Protein AF-A0A954YU02-F1 (afdb_monomer)

Foldseek 3Di:
DDDDDPPPPVVVVVVVVVVVVVVVVVVVVVVVVDPPPPPDPPDDPDAAQDDPVVVFFWKAFPLVQFPVVLVVLLVVLVVQQVVCCVPPVGGDPVSVVVSVVSVVVSVQVNQQADRWGDDNQKTWGHDPFIKIWRFHDWDDDPQKIWGKTWIQRHPVCSPDIDIWIWIWHDDPQKIWIAIGHPPDDGPTTGIIGGDDD

Nearest PDB structures (foldseek):
  6w3f-assembly2_B  TM=3.807E-01  e=1.091E+00  synthetic construct
  3fzx-assembly1_A-2  TM=4.648E-01  e=5.114E+00  Bacteroides fragilis NCTC 9343
  7u3g-assembly1_A  TM=3.093E-01  e=4.579E+00  Homo sapiens

Radius of gyration: 23.52 Å; Cα contacts (8 Å, |Δi|>4): 308; chains: 1; bounding box: 83×37×56 Å

Sequence (197 aa):
MMASHPAHQNRLQSFNNVAFVLILLAIIVVLLRDNSPPSGIGDAVIPSAIDTSAFDGSYQLVENESFLDQRRIIAINDCLIAQQLAARGLPDPKLLMQNAYSRSMLADAIESCADFVIRSGVIRAGRVLRWELSLTKASITDGKLVGTAIEHEDIHDPGDCQEVGVVLELEGERLKFGVSEVGTEPHEFVVLQRLPR

Structure (mmCIF, N/CA/C/O backbone):
data_AF-A0A954YU02-F1
#
_entry.id   AF-A0A954YU02-F1
#
loop_
_atom_site.group_PDB
_atom_site.id
_atom_site.type_symbol
_atom_site.label_atom_id
_atom_site.label_alt_id
_atom_site.label_comp_id
_atom_site.label_asym_id
_atom_site.label_entity_id
_atom_site.label_seq_id
_atom_site.pdbx_PDB_ins_code
_atom_site.Cartn_x
_atom_site.Cartn_y
_atom_site.Cartn_z
_atom_site.occupancy
_atom_site.B_iso_or_equiv
_atom_site.auth_seq_id
_atom_site.auth_comp_id
_atom_site.auth_asym_id
_atom_site.auth_atom_id
_atom_site.pdbx_PDB_model_num
ATOM 1 N N . MET A 1 1 ? 63.284 -12.431 -28.980 1.00 42.12 1 MET A N 1
ATOM 2 C CA . MET A 1 1 ? 61.830 -12.687 -29.044 1.00 42.12 1 MET A CA 1
ATOM 3 C C . MET A 1 1 ? 61.498 -13.735 -27.993 1.00 42.12 1 MET A C 1
ATOM 5 O O . MET A 1 1 ? 61.802 -14.899 -28.203 1.00 42.12 1 MET A O 1
ATOM 9 N N . MET A 1 2 ? 61.002 -13.314 -26.828 1.00 39.47 2 MET A N 1
ATOM 10 C CA . MET A 1 2 ? 60.570 -14.214 -25.751 1.00 39.47 2 MET A CA 1
ATOM 11 C C . MET A 1 2 ? 59.043 -14.287 -25.764 1.00 39.47 2 MET A C 1
ATOM 13 O O . MET A 1 2 ? 58.382 -13.254 -25.703 1.00 39.47 2 MET A O 1
ATOM 17 N N . ALA A 1 3 ? 58.506 -15.500 -25.888 1.00 46.38 3 ALA A N 1
ATOM 18 C CA . ALA A 1 3 ? 57.077 -15.779 -25.851 1.00 46.38 3 ALA A CA 1
ATOM 19 C C . ALA A 1 3 ? 56.597 -15.855 -24.394 1.00 46.38 3 ALA A C 1
ATOM 21 O O . ALA A 1 3 ? 57.135 -16.624 -23.597 1.00 46.38 3 ALA A O 1
ATOM 22 N N . SER A 1 4 ? 55.594 -15.052 -24.045 1.00 47.22 4 SER A N 1
ATOM 23 C CA . SER A 1 4 ? 54.927 -15.069 -22.745 1.00 47.22 4 SER A CA 1
ATOM 24 C C . SER A 1 4 ? 53.933 -16.236 -22.653 1.00 47.22 4 SER A C 1
ATOM 26 O O . SER A 1 4 ? 53.134 -16.486 -23.552 1.00 47.22 4 SER A O 1
ATOM 28 N N . HIS A 1 5 ? 54.013 -16.978 -21.547 1.00 49.75 5 HIS A N 1
ATOM 29 C CA . HIS A 1 5 ? 53.183 -18.141 -21.226 1.00 49.75 5 HIS A CA 1
ATOM 30 C C . HIS A 1 5 ? 51.714 -17.763 -20.904 1.00 49.75 5 HIS A C 1
ATOM 32 O O . HIS A 1 5 ? 51.496 -16.886 -20.069 1.00 49.75 5 HIS A O 1
ATOM 38 N N . PRO A 1 6 ? 50.701 -18.475 -21.447 1.00 54.06 6 PRO A N 1
ATOM 39 C CA . PRO A 1 6 ? 49.273 -18.173 -21.249 1.00 54.06 6 PRO A CA 1
ATOM 40 C C . PRO A 1 6 ? 48.637 -18.817 -19.997 1.00 54.06 6 PRO A C 1
ATOM 42 O O . PRO A 1 6 ? 47.435 -18.697 -19.773 1.00 54.06 6 PRO A O 1
ATOM 45 N N . ALA A 1 7 ? 49.405 -19.502 -19.146 1.00 53.09 7 ALA A N 1
ATOM 46 C CA . ALA A 1 7 ? 48.843 -20.317 -18.060 1.00 53.09 7 ALA A CA 1
ATOM 47 C C . ALA A 1 7 ? 48.247 -19.515 -16.878 1.00 53.09 7 ALA A C 1
ATOM 49 O O . ALA A 1 7 ? 47.556 -20.088 -16.036 1.00 53.09 7 ALA A O 1
ATOM 50 N N . HIS A 1 8 ? 48.481 -18.199 -16.802 1.00 49.03 8 HIS A N 1
ATOM 51 C CA . HIS A 1 8 ? 48.085 -17.385 -15.645 1.00 49.03 8 HIS A CA 1
ATOM 52 C C . HIS A 1 8 ? 46.706 -16.707 -15.769 1.00 49.03 8 HIS A C 1
ATOM 54 O O . HIS A 1 8 ? 46.132 -16.328 -14.748 1.00 49.03 8 HIS A O 1
ATOM 60 N N . GLN A 1 9 ? 46.139 -16.590 -16.978 1.00 47.38 9 GLN A N 1
ATOM 61 C CA . GLN A 1 9 ? 44.849 -15.909 -17.189 1.00 47.38 9 GLN A CA 1
ATOM 62 C C . GLN A 1 9 ? 43.629 -16.784 -16.853 1.00 47.38 9 GLN A C 1
ATOM 64 O O . GLN A 1 9 ? 42.643 -16.272 -16.328 1.00 47.38 9 GLN A O 1
ATOM 69 N N . ASN A 1 10 ? 43.712 -18.107 -17.031 1.00 46.75 10 ASN A N 1
ATOM 70 C CA . ASN A 1 10 ? 42.575 -19.002 -16.762 1.00 46.75 10 ASN A CA 1
ATOM 71 C C . ASN A 1 10 ? 42.270 -19.195 -15.266 1.00 46.75 10 ASN A C 1
ATOM 73 O O . ASN A 1 10 ? 41.134 -19.500 -14.907 1.00 46.75 10 ASN A O 1
ATOM 77 N N . ARG A 1 11 ? 43.243 -18.993 -14.363 1.00 43.91 11 ARG A N 1
ATOM 78 C CA . ARG A 1 11 ? 42.992 -19.131 -12.916 1.00 43.91 11 ARG A CA 1
ATOM 79 C C . ARG A 1 11 ? 42.151 -17.980 -12.364 1.00 43.91 11 ARG A C 1
ATOM 81 O O . ARG A 1 11 ? 41.229 -18.242 -11.597 1.00 43.91 11 ARG A O 1
ATOM 88 N N . LEU A 1 12 ? 42.402 -16.743 -12.797 1.00 40.88 12 LEU A N 1
ATOM 89 C CA . LEU A 1 12 ? 41.698 -15.550 -12.304 1.00 40.88 12 LEU A CA 1
ATOM 90 C C . LEU A 1 12 ? 40.208 -15.529 -12.689 1.00 40.88 12 LEU A C 1
ATOM 92 O O . LEU A 1 12 ? 39.381 -15.109 -11.886 1.00 40.88 12 LEU A O 1
ATOM 96 N N . GLN A 1 13 ? 39.840 -16.064 -13.859 1.00 43.47 13 GLN A N 1
ATOM 97 C CA . GLN A 1 13 ? 38.431 -16.202 -14.255 1.00 43.47 13 GLN A CA 1
ATOM 98 C C . GLN A 1 13 ? 37.665 -17.226 -13.401 1.00 43.47 13 GLN A C 1
ATOM 100 O O . GLN A 1 13 ? 36.501 -17.003 -13.076 1.00 43.47 13 GLN A O 1
ATOM 105 N N . SER A 1 14 ? 38.312 -18.322 -12.984 1.00 46.53 14 SER A N 1
ATOM 106 C CA . SER A 1 14 ? 37.652 -19.348 -12.161 1.00 46.53 14 SER A CA 1
ATOM 107 C C . SER A 1 14 ? 37.366 -18.880 -10.726 1.00 46.53 14 SER A C 1
ATOM 109 O O . SER A 1 14 ? 36.318 -19.213 -10.178 1.00 46.53 14 SER A O 1
ATOM 111 N N . PHE A 1 15 ? 38.239 -18.047 -10.141 1.00 47.03 15 PHE A N 1
ATOM 112 C CA . PHE A 1 15 ? 38.038 -17.500 -8.793 1.00 47.03 15 PHE A CA 1
ATOM 113 C C . PHE A 1 15 ? 36.873 -16.502 -8.732 1.00 47.03 15 PHE A C 1
ATOM 115 O O . PHE A 1 15 ? 36.110 -16.521 -7.767 1.00 47.03 15 PHE A O 1
ATOM 122 N N . ASN A 1 16 ? 36.679 -15.697 -9.783 1.00 53.41 16 ASN A N 1
ATOM 123 C CA . ASN A 1 16 ? 35.559 -14.754 -9.855 1.00 53.41 16 ASN A CA 1
ATOM 124 C C . ASN A 1 16 ? 34.201 -15.466 -9.914 1.00 53.41 16 ASN A C 1
ATOM 126 O O . ASN A 1 16 ? 33.252 -15.024 -9.272 1.00 53.41 16 ASN A O 1
ATOM 130 N N . ASN A 1 17 ? 34.116 -16.601 -10.613 1.00 51.28 17 ASN A N 1
ATOM 131 C CA . ASN A 1 17 ? 32.869 -17.361 -10.709 1.00 51.28 17 ASN A CA 1
ATOM 132 C C . ASN A 1 17 ? 32.497 -18.032 -9.380 1.00 51.28 17 ASN A C 1
ATOM 134 O O . ASN A 1 17 ? 31.327 -18.046 -9.010 1.00 51.28 17 ASN A O 1
ATOM 138 N N . VAL A 1 18 ? 33.480 -18.539 -8.628 1.00 60.50 18 VAL A N 1
ATOM 139 C CA . VAL A 1 18 ? 33.229 -19.148 -7.310 1.00 60.50 18 VAL A CA 1
ATOM 140 C C . VAL A 1 18 ? 32.809 -18.090 -6.287 1.00 60.50 18 VAL A C 1
ATOM 142 O O . VAL A 1 18 ? 31.849 -18.308 -5.553 1.00 60.50 18 VAL A O 1
ATOM 145 N N . ALA A 1 19 ? 33.460 -16.922 -6.272 1.00 55.31 19 ALA A N 1
ATOM 146 C CA . ALA A 1 19 ? 33.074 -15.820 -5.391 1.00 55.31 19 ALA A CA 1
ATOM 147 C C . ALA A 1 19 ? 31.660 -15.297 -5.704 1.00 55.31 19 ALA A C 1
ATOM 149 O O . ALA A 1 19 ? 30.873 -15.077 -4.786 1.00 55.31 19 ALA A O 1
ATOM 150 N N . PHE A 1 20 ? 31.306 -15.172 -6.988 1.00 59.16 20 PHE A N 1
ATOM 151 C CA . PHE A 1 20 ? 29.968 -14.752 -7.408 1.00 59.16 20 PHE A CA 1
ATOM 152 C C . PHE A 1 20 ? 28.889 -15.762 -6.992 1.00 59.16 20 PHE A C 1
ATOM 154 O O . PHE A 1 20 ? 27.852 -15.371 -6.467 1.00 59.16 20 PHE A O 1
ATOM 161 N N . VAL A 1 21 ? 29.153 -17.065 -7.143 1.00 65.25 21 VAL A N 1
ATOM 162 C CA . VAL A 1 21 ? 28.233 -18.131 -6.708 1.00 65.25 21 VAL A CA 1
ATOM 163 C C . VAL A 1 21 ? 28.068 -18.153 -5.186 1.00 65.25 21 VAL A C 1
ATOM 165 O O . VAL A 1 21 ? 26.954 -18.342 -4.707 1.00 65.25 21 VAL A O 1
ATOM 168 N N . LEU A 1 22 ? 29.134 -17.915 -4.416 1.00 64.38 22 LEU A N 1
ATOM 169 C CA . LEU A 1 22 ? 29.062 -17.857 -2.952 1.00 64.38 22 LEU A CA 1
ATOM 170 C C . LEU A 1 22 ? 28.306 -16.621 -2.447 1.00 64.38 22 LEU A C 1
ATOM 172 O O . LEU A 1 22 ? 27.549 -16.736 -1.488 1.00 64.38 22 LEU A O 1
ATOM 176 N N . ILE A 1 23 ? 28.455 -15.467 -3.107 1.00 69.06 23 ILE A N 1
ATOM 177 C CA . ILE A 1 23 ? 27.666 -14.262 -2.808 1.00 69.06 23 ILE A CA 1
ATOM 178 C C . ILE A 1 23 ? 26.192 -14.498 -3.153 1.00 69.06 23 ILE A C 1
ATOM 180 O O . ILE A 1 23 ? 25.324 -14.189 -2.342 1.00 69.06 23 ILE A O 1
ATOM 184 N N . LEU A 1 24 ? 25.900 -15.112 -4.304 1.00 63.75 24 LEU A N 1
ATOM 185 C CA . LEU A 1 24 ? 24.530 -15.444 -4.698 1.00 63.75 24 LEU A CA 1
ATOM 186 C C . LEU A 1 24 ? 23.884 -16.433 -3.714 1.00 63.75 24 LEU A C 1
ATOM 188 O O . LEU A 1 24 ? 22.742 -16.242 -3.315 1.00 63.75 24 LEU A O 1
ATOM 192 N N . LEU A 1 25 ? 24.625 -17.455 -3.272 1.00 63.53 25 LEU A N 1
ATOM 193 C CA . LEU A 1 25 ? 24.175 -18.406 -2.251 1.00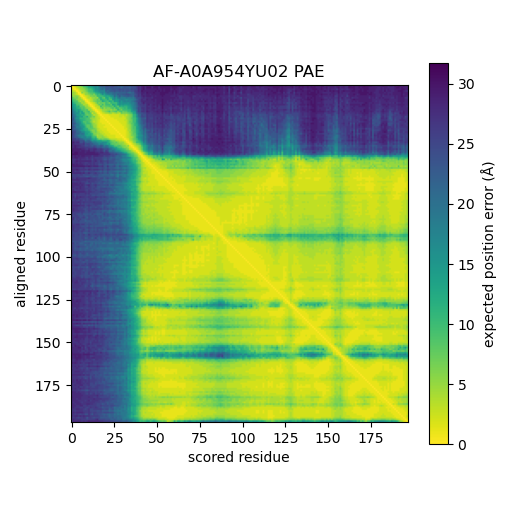 63.53 25 LEU A CA 1
ATOM 194 C C . LEU A 1 25 ? 23.982 -17.744 -0.888 1.00 63.53 25 LEU A C 1
ATOM 196 O O . LEU A 1 25 ? 23.011 -18.059 -0.216 1.00 63.53 25 LEU A O 1
ATOM 200 N N . ALA A 1 26 ? 24.853 -16.819 -0.482 1.00 62.12 26 ALA A N 1
ATOM 201 C CA . ALA A 1 26 ? 24.683 -16.071 0.761 1.00 62.12 26 ALA A CA 1
ATOM 202 C C . ALA A 1 26 ? 23.443 -15.164 0.709 1.00 62.12 26 ALA A C 1
ATOM 204 O O . ALA A 1 26 ? 22.689 -15.129 1.675 1.00 62.12 26 ALA A O 1
ATOM 205 N N . ILE A 1 27 ? 23.184 -14.506 -0.426 1.00 61.97 27 ILE A N 1
ATOM 206 C CA . ILE A 1 27 ? 21.963 -13.718 -0.652 1.00 61.97 27 ILE A CA 1
ATOM 207 C C . ILE A 1 27 ? 20.733 -14.628 -0.618 1.00 61.97 27 ILE A C 1
ATOM 209 O O . ILE A 1 27 ? 19.782 -14.325 0.088 1.00 61.97 27 ILE A O 1
ATOM 213 N N . ILE A 1 28 ? 20.763 -15.776 -1.299 1.00 62.97 28 ILE A N 1
ATOM 214 C CA . ILE A 1 28 ? 19.666 -16.753 -1.274 1.00 62.97 28 ILE A CA 1
ATOM 215 C C . ILE A 1 28 ? 19.450 -17.295 0.146 1.00 6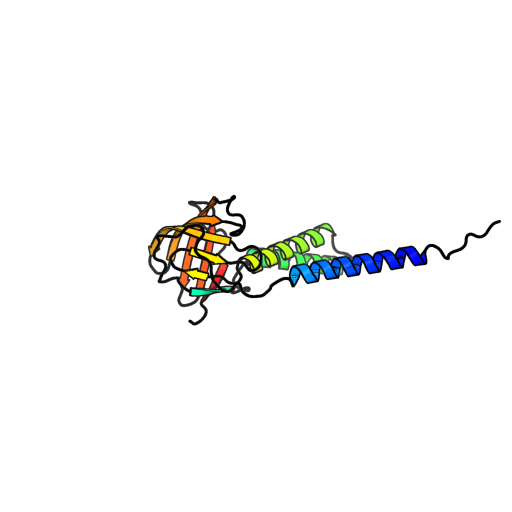2.97 28 ILE A C 1
ATOM 217 O O . ILE A 1 28 ? 18.315 -17.412 0.573 1.00 62.97 28 ILE A O 1
ATOM 221 N N . VAL A 1 29 ? 20.503 -17.571 0.918 1.00 59.44 29 VAL A N 1
ATOM 222 C CA . VAL A 1 29 ? 20.391 -18.036 2.313 1.00 59.44 29 VAL A CA 1
ATOM 223 C C . VAL A 1 29 ? 19.883 -16.935 3.249 1.00 59.44 29 VAL A C 1
ATOM 225 O O . VAL A 1 29 ? 19.176 -17.253 4.197 1.00 59.44 29 VAL A O 1
ATOM 228 N N . VAL A 1 30 ? 20.189 -15.660 2.989 1.00 55.25 30 VAL A N 1
ATOM 229 C CA . VAL A 1 30 ? 19.603 -14.514 3.708 1.00 55.25 30 VAL A CA 1
ATOM 230 C C . VAL A 1 30 ? 18.130 -14.330 3.333 1.00 55.25 30 VAL A C 1
ATOM 232 O O . VAL A 1 30 ? 17.311 -14.148 4.223 1.00 55.25 30 VAL A O 1
ATOM 235 N N . LEU A 1 31 ? 17.770 -14.480 2.055 1.00 53.38 31 LEU A N 1
ATOM 236 C CA . LEU A 1 31 ? 16.381 -14.446 1.574 1.00 53.38 31 LEU A CA 1
ATOM 237 C C . LEU A 1 31 ? 15.561 -15.680 2.002 1.00 53.38 31 LEU A C 1
ATOM 239 O O . LEU A 1 31 ? 14.335 -15.632 2.026 1.00 53.38 31 LEU A O 1
ATOM 243 N N . LEU A 1 32 ? 16.224 -16.793 2.328 1.00 51.03 32 LEU A N 1
ATOM 244 C CA . LEU A 1 32 ? 15.613 -18.030 2.829 1.00 51.03 32 LEU A CA 1
ATOM 245 C C . LEU A 1 32 ? 15.707 -18.170 4.356 1.00 51.03 32 LEU A C 1
ATOM 247 O O . LEU A 1 32 ? 15.221 -19.167 4.899 1.00 51.03 32 LEU A O 1
ATOM 251 N N . ARG A 1 33 ? 16.333 -17.218 5.061 1.00 44.12 33 ARG A N 1
ATOM 252 C CA . ARG A 1 33 ? 16.414 -17.230 6.524 1.00 44.12 33 ARG A CA 1
ATOM 253 C C . ARG A 1 33 ? 15.058 -16.800 7.084 1.00 44.12 33 ARG A C 1
ATOM 255 O O . ARG A 1 33 ? 14.734 -15.624 7.112 1.00 44.12 33 ARG A O 1
ATOM 262 N N . ASP A 1 34 ? 14.301 -17.811 7.498 1.00 44.03 34 ASP A N 1
ATOM 263 C CA . ASP A 1 34 ? 13.016 -17.748 8.197 1.00 44.03 34 ASP A CA 1
ATOM 264 C C . ASP A 1 34 ? 11.851 -17.080 7.444 1.00 44.03 34 ASP A C 1
ATOM 266 O O . ASP A 1 34 ? 11.329 -16.044 7.829 1.00 44.03 34 ASP A O 1
ATOM 270 N N . ASN A 1 35 ? 11.319 -17.805 6.452 1.00 43.91 35 ASN A N 1
ATOM 271 C CA . ASN A 1 35 ? 9.912 -17.682 6.027 1.00 43.91 35 ASN A CA 1
ATOM 272 C C . ASN A 1 35 ? 8.945 -18.432 6.966 1.00 43.91 35 ASN A C 1
ATOM 274 O O . ASN A 1 35 ? 7.818 -18.758 6.589 1.00 43.91 35 ASN A O 1
ATOM 278 N N . SER A 1 36 ? 9.385 -18.761 8.181 1.00 41.94 36 SER A N 1
ATOM 279 C CA . SER A 1 36 ? 8.490 -19.232 9.229 1.00 41.94 36 SER A CA 1
ATOM 280 C C . SER A 1 36 ? 7.541 -18.070 9.544 1.00 41.94 36 SER A C 1
ATOM 282 O O . SER A 1 36 ? 8.035 -17.031 9.984 1.00 41.94 36 SER A O 1
ATOM 284 N N . PRO A 1 37 ? 6.214 -18.175 9.323 1.00 42.78 37 PRO A N 1
ATOM 285 C CA . PRO A 1 37 ? 5.310 -17.119 9.753 1.00 42.78 37 PRO A CA 1
ATOM 286 C C . PRO A 1 37 ? 5.541 -16.931 11.256 1.00 42.78 37 PRO A C 1
ATOM 288 O O . PRO A 1 37 ? 5.445 -17.920 11.993 1.00 42.78 37 PRO A O 1
ATOM 291 N N . PRO A 1 38 ? 5.911 -15.727 11.732 1.00 46.88 38 PRO A N 1
ATOM 292 C CA . PRO A 1 38 ? 6.123 -15.515 13.149 1.00 46.88 38 PRO A CA 1
ATOM 293 C C . PRO A 1 38 ? 4.850 -15.927 13.874 1.00 46.88 38 PRO A C 1
ATOM 295 O O . PRO A 1 38 ? 3.742 -15.457 13.599 1.00 46.88 38 PRO A O 1
ATOM 298 N N . SER A 1 39 ? 5.031 -16.911 14.744 1.00 41.19 39 SER A N 1
ATOM 299 C CA . SER A 1 39 ? 3.996 -17.477 15.584 1.00 41.19 39 SER A CA 1
ATOM 300 C C . SER A 1 39 ? 3.629 -16.423 16.620 1.00 41.19 39 SER A C 1
ATOM 302 O O . SER A 1 39 ? 4.265 -16.290 17.657 1.00 41.19 39 SER A O 1
ATOM 304 N N . GLY A 1 40 ? 2.615 -15.631 16.287 1.00 47.12 40 GLY A N 1
ATOM 305 C CA . GLY A 1 40 ? 2.112 -14.554 17.124 1.00 47.12 40 GLY A CA 1
ATOM 306 C C . GLY A 1 40 ? 2.288 -13.208 16.442 1.00 47.12 40 GLY A C 1
ATOM 307 O O . GLY A 1 40 ? 3.384 -12.668 16.345 1.00 47.12 40 GLY A O 1
ATOM 308 N N . ILE A 1 41 ? 1.167 -12.647 15.999 1.00 57.81 41 ILE A N 1
ATOM 309 C CA . ILE A 1 41 ? 0.985 -11.200 15.899 1.00 57.81 41 ILE A CA 1
ATOM 310 C C . ILE A 1 41 ? 1.304 -10.679 17.310 1.00 57.81 41 ILE A C 1
ATOM 312 O O . ILE A 1 41 ? 0.468 -10.821 18.196 1.00 57.81 41 ILE A O 1
ATOM 316 N N . GLY A 1 42 ? 2.536 -10.213 17.549 1.00 65.12 42 GLY A N 1
ATOM 317 C CA . GLY A 1 42 ? 2.928 -9.618 18.831 1.00 65.12 42 GLY A CA 1
ATOM 318 C C . GLY A 1 42 ? 2.024 -8.434 19.172 1.00 65.12 42 GLY A C 1
ATOM 319 O O . GLY A 1 42 ? 1.285 -7.963 18.304 1.00 65.12 42 GLY A O 1
ATOM 320 N N . ASP A 1 43 ? 2.057 -7.950 20.409 1.00 77.38 43 ASP A N 1
ATOM 321 C CA . ASP A 1 43 ? 1.250 -6.787 20.795 1.00 77.38 43 ASP A CA 1
ATOM 322 C C . ASP A 1 43 ? 1.528 -5.584 19.871 1.00 77.38 43 ASP A C 1
ATOM 324 O O . ASP A 1 43 ? 2.593 -5.488 19.256 1.00 77.38 43 ASP A O 1
ATOM 328 N N . ALA A 1 44 ? 0.533 -4.709 19.696 1.00 80.62 44 ALA A N 1
ATOM 329 C CA . ALA A 1 44 ? 0.696 -3.445 18.973 1.00 80.62 44 ALA A CA 1
ATOM 330 C C . ALA A 1 44 ? 1.835 -2.623 19.579 1.00 80.62 44 ALA A C 1
ATOM 332 O O . ALA A 1 44 ? 1.931 -2.545 20.806 1.00 80.62 44 ALA A O 1
ATOM 333 N N . VAL A 1 45 ? 2.660 -1.995 18.734 1.00 83.50 45 VAL A N 1
ATOM 334 C CA . VAL A 1 45 ? 3.671 -1.032 19.198 1.00 83.50 45 VAL A CA 1
ATOM 335 C C . VAL A 1 45 ? 2.949 0.103 19.915 1.00 83.50 45 VAL A C 1
ATOM 337 O O . VAL A 1 45 ? 3.313 0.484 21.028 1.00 83.50 45 VAL A O 1
ATOM 340 N N . ILE A 1 46 ? 1.856 0.577 19.308 1.00 85.25 46 ILE A N 1
ATOM 341 C CA . ILE A 1 46 ? 0.922 1.515 19.925 1.00 85.25 46 ILE A CA 1
ATOM 342 C C . ILE A 1 46 ? -0.493 0.932 19.831 1.00 85.25 46 ILE A C 1
ATOM 344 O O . ILE A 1 46 ? -0.995 0.741 18.723 1.00 85.25 46 ILE A O 1
ATOM 348 N N . PRO A 1 47 ? -1.185 0.661 20.951 1.00 89.00 47 PRO A N 1
ATOM 349 C CA . PRO A 1 47 ? -2.568 0.210 20.894 1.00 89.00 47 PRO A CA 1
ATOM 350 C C . PRO A 1 47 ? -3.473 1.319 20.347 1.00 89.00 47 PRO A C 1
ATOM 352 O O . PRO A 1 47 ? -3.324 2.491 20.694 1.00 89.00 47 PRO A O 1
ATOM 355 N N . SER A 1 48 ? -4.451 0.942 19.525 1.00 92.12 48 SER A N 1
ATOM 356 C CA . SER A 1 48 ? -5.493 1.859 19.069 1.00 92.12 48 SER A CA 1
ATOM 357 C C . SER A 1 48 ? -6.725 1.781 19.972 1.00 92.12 48 SER A C 1
ATOM 359 O O . SER A 1 48 ? -7.082 0.722 20.485 1.00 92.12 48 SER A O 1
ATOM 361 N N . ALA A 1 49 ? -7.394 2.920 20.153 1.00 91.44 49 ALA A N 1
ATOM 362 C CA . ALA A 1 49 ? -8.694 3.004 20.819 1.00 91.44 49 ALA A CA 1
ATOM 363 C C . ALA A 1 49 ? -9.873 3.029 19.825 1.00 91.44 49 ALA A C 1
ATOM 365 O O . ALA A 1 49 ? -11.024 3.165 20.242 1.00 91.44 49 ALA A O 1
ATOM 366 N N . ILE A 1 50 ? -9.603 2.952 18.517 1.00 95.88 50 ILE A N 1
ATOM 367 C CA . ILE A 1 50 ? -10.624 3.051 17.474 1.00 95.88 50 ILE A CA 1
ATOM 368 C C . ILE A 1 50 ? -11.255 1.678 17.234 1.00 95.88 50 ILE A C 1
ATOM 370 O O . ILE A 1 50 ? -10.585 0.731 16.820 1.00 95.88 50 ILE A O 1
ATOM 374 N N . ASP A 1 51 ? -12.570 1.581 17.444 1.00 95.81 51 ASP A N 1
ATOM 375 C CA . ASP A 1 51 ? -13.338 0.392 17.074 1.00 95.81 51 ASP A CA 1
ATOM 376 C C . ASP A 1 51 ? -13.396 0.261 15.548 1.00 95.81 51 ASP A C 1
ATOM 378 O O . ASP A 1 51 ? -13.989 1.080 14.845 1.00 95.81 51 ASP A O 1
ATOM 382 N N . THR A 1 52 ? -12.761 -0.790 15.042 1.00 96.06 52 THR A N 1
ATOM 383 C CA . THR A 1 52 ? -12.723 -1.157 13.622 1.00 96.06 52 THR A CA 1
ATOM 384 C C . THR A 1 52 ? -13.296 -2.548 13.396 1.00 96.06 52 THR A C 1
ATOM 386 O O . THR A 1 52 ? -13.028 -3.164 12.373 1.00 96.06 52 THR A O 1
ATOM 389 N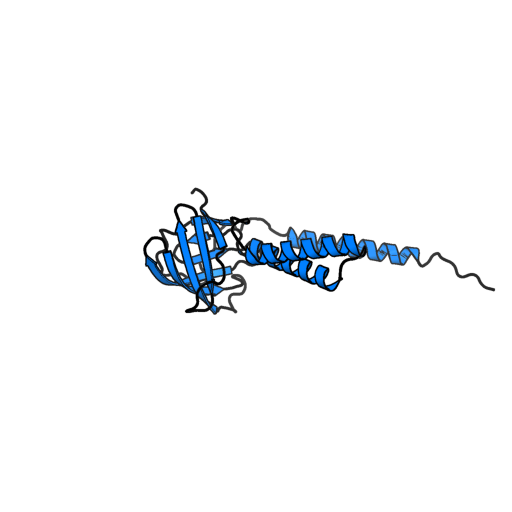 N . SER A 1 53 ? -14.150 -3.039 14.297 1.00 96.25 53 SER A N 1
ATOM 390 C CA . SER A 1 53 ? -14.755 -4.376 14.214 1.00 96.25 53 SER A CA 1
ATOM 391 C C . SER A 1 53 ? -15.412 -4.690 12.861 1.00 96.25 53 SER A C 1
ATOM 393 O O . SER A 1 53 ? -15.361 -5.830 12.398 1.00 96.25 53 SER A O 1
ATOM 395 N N . ALA A 1 54 ? -15.976 -3.683 12.183 1.00 96.31 54 ALA A N 1
ATOM 396 C CA . ALA A 1 54 ? -16.518 -3.814 10.828 1.00 96.31 54 ALA A CA 1
ATOM 397 C C . ALA A 1 54 ? -15.445 -4.102 9.755 1.00 96.31 54 ALA A C 1
ATOM 399 O O . ALA A 1 54 ? -15.739 -4.757 8.754 1.00 96.31 54 ALA A O 1
ATOM 400 N N . PHE A 1 55 ? -14.213 -3.638 9.967 1.00 97.50 55 PHE A N 1
ATOM 401 C CA . PHE A 1 55 ? -13.039 -3.804 9.106 1.00 97.50 55 PHE A CA 1
ATOM 402 C C . PHE A 1 55 ? -12.092 -4.917 9.587 1.00 97.50 55 PHE A C 1
ATOM 404 O O . PHE A 1 55 ? -11.209 -5.316 8.834 1.00 97.50 55 PHE A O 1
ATOM 411 N N . ASP A 1 56 ? -12.263 -5.449 10.796 1.00 96.88 56 ASP A N 1
ATOM 412 C CA . ASP A 1 56 ? -11.370 -6.465 11.350 1.00 96.88 56 ASP A CA 1
ATOM 413 C C . ASP A 1 56 ? -11.358 -7.753 10.509 1.00 96.88 56 ASP A C 1
ATOM 415 O O . ASP A 1 56 ? -12.392 -8.386 10.248 1.00 96.88 56 ASP A O 1
ATOM 419 N N . GLY A 1 57 ? -10.158 -8.183 10.123 1.00 96.56 57 GLY A N 1
ATOM 420 C CA . GLY A 1 57 ? -9.960 -9.357 9.285 1.00 96.56 57 GLY A CA 1
ATOM 421 C C . GLY A 1 57 ? -8.551 -9.477 8.721 1.00 96.56 57 GLY A C 1
ATOM 422 O O . GLY A 1 57 ? -7.707 -8.595 8.882 1.00 96.56 57 GLY A O 1
ATOM 423 N N . SER A 1 58 ? -8.317 -10.600 8.051 1.00 97.31 58 SER A N 1
ATOM 424 C CA . SER A 1 58 ? -7.151 -10.808 7.196 1.00 97.31 58 SER A CA 1
ATOM 425 C C . SER A 1 58 ? -7.545 -10.538 5.752 1.00 97.31 58 SER A C 1
ATOM 427 O O . SER A 1 58 ? -8.650 -10.888 5.331 1.00 97.31 58 SER A O 1
ATOM 429 N N . TYR A 1 59 ? -6.642 -9.927 5.001 1.00 97.69 59 TYR A N 1
ATOM 430 C CA . TYR A 1 59 ? -6.880 -9.479 3.644 1.00 97.69 59 TYR A CA 1
ATOM 431 C C . TYR A 1 59 ? -5.764 -9.944 2.717 1.00 97.69 59 TYR A C 1
ATOM 433 O O . TYR A 1 59 ? -4.600 -10.042 3.100 1.00 97.69 59 TYR A O 1
ATOM 441 N N . GLN A 1 60 ? -6.134 -10.212 1.473 1.00 97.25 60 GLN A N 1
ATOM 442 C CA . GLN A 1 60 ? -5.217 -10.532 0.394 1.00 97.25 60 GLN A CA 1
ATOM 443 C C . GLN A 1 60 ? -5.228 -9.408 -0.638 1.00 97.25 60 GLN A C 1
ATOM 445 O O . GLN A 1 60 ? -6.291 -8.954 -1.056 1.00 97.25 60 GLN A O 1
ATOM 450 N N . LEU A 1 61 ? -4.047 -8.983 -1.077 1.00 97.00 61 LEU A N 1
ATOM 451 C CA . LEU A 1 61 ? -3.894 -7.999 -2.143 1.00 97.00 61 LEU A CA 1
ATOM 452 C C . LEU A 1 61 ? -4.553 -8.473 -3.446 1.00 97.00 61 LEU A C 1
ATOM 454 O O . LEU A 1 61 ? -4.295 -9.577 -3.926 1.00 97.00 61 LEU A O 1
ATOM 458 N N . VAL A 1 62 ? -5.365 -7.606 -4.047 1.00 97.31 62 VAL A N 1
ATOM 459 C CA . VAL A 1 62 ? -5.934 -7.803 -5.383 1.00 97.31 62 VAL A CA 1
ATOM 460 C C . VAL A 1 62 ? -5.026 -7.105 -6.386 1.00 97.31 62 VAL A C 1
ATOM 462 O O . VAL A 1 62 ? -5.252 -5.971 -6.797 1.00 97.31 62 VAL A O 1
ATOM 465 N N . GLU A 1 63 ? -3.937 -7.779 -6.746 1.00 93.31 63 GLU A N 1
ATOM 466 C CA . GLU A 1 63 ? -2.824 -7.179 -7.486 1.00 93.31 63 GLU A CA 1
ATOM 467 C C . GLU A 1 6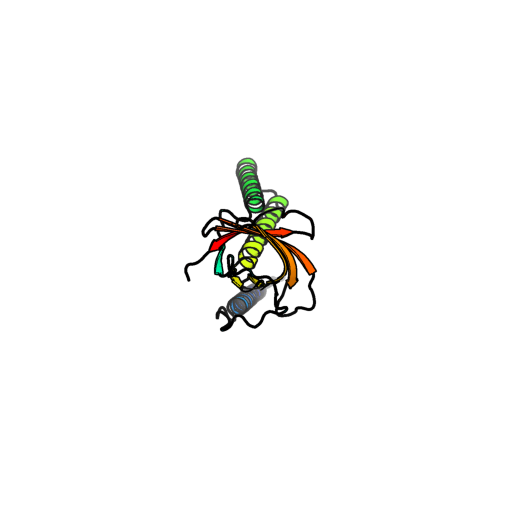3 ? -3.218 -6.436 -8.769 1.00 93.31 63 GLU A C 1
ATOM 469 O O . GLU A 1 63 ? -2.613 -5.416 -9.084 1.00 93.31 63 GLU A O 1
ATOM 474 N N . ASN A 1 64 ? -4.199 -6.938 -9.519 1.00 92.94 64 ASN A N 1
ATOM 475 C CA . ASN A 1 64 ? -4.642 -6.363 -10.791 1.00 92.94 64 ASN A CA 1
ATOM 476 C C . ASN A 1 64 ? -5.536 -5.121 -10.639 1.00 92.94 64 ASN A C 1
ATOM 478 O O . ASN A 1 64 ? -5.772 -4.438 -11.632 1.00 92.94 64 ASN A O 1
ATOM 482 N N . GLU A 1 65 ? -6.041 -4.854 -9.435 1.00 96.25 65 GLU A N 1
ATOM 483 C CA . GLU A 1 65 ? -6.848 -3.672 -9.106 1.00 96.25 65 GLU A CA 1
ATOM 484 C C . GLU A 1 65 ? -6.039 -2.627 -8.315 1.00 96.25 65 GLU A C 1
ATOM 486 O O . GLU A 1 65 ? -6.469 -1.484 -8.205 1.00 96.25 65 GLU A O 1
ATOM 491 N N . SER A 1 66 ? -4.854 -3.003 -7.824 1.00 96.12 66 SER A N 1
ATOM 492 C CA . SER A 1 66 ? -3.927 -2.145 -7.077 1.00 96.12 66 SER A CA 1
ATOM 493 C C . SER A 1 66 ? -2.768 -1.649 -7.946 1.00 96.12 66 SER A C 1
ATOM 495 O O . SER A 1 66 ? -2.320 -2.347 -8.867 1.00 96.12 66 SER A O 1
ATOM 497 N N . PHE A 1 67 ? -2.219 -0.481 -7.597 1.00 95.62 67 PHE A N 1
ATOM 498 C CA . PHE A 1 67 ? -1.029 0.110 -8.232 1.00 95.62 67 PHE A CA 1
ATOM 499 C C . PHE A 1 67 ? -1.201 0.316 -9.747 1.00 95.62 67 PHE A C 1
ATOM 501 O O . PHE A 1 67 ? -0.310 0.026 -10.557 1.00 95.62 67 PHE A O 1
ATOM 508 N N . LEU A 1 68 ? -2.394 0.746 -10.156 1.00 93.81 68 LEU A N 1
ATOM 509 C CA . LEU A 1 68 ? -2.797 0.902 -11.547 1.00 93.81 68 LEU A CA 1
ATOM 510 C C . LEU A 1 68 ? -1.921 1.920 -12.277 1.00 93.81 68 LEU A C 1
ATOM 512 O O . LEU A 1 68 ? -1.586 1.699 -13.446 1.00 93.81 68 LEU A O 1
ATOM 516 N N . ASP A 1 69 ? -1.510 2.997 -11.609 1.00 91.75 69 ASP A N 1
ATOM 517 C CA . ASP A 1 69 ? -0.680 4.031 -12.228 1.00 91.75 69 ASP A CA 1
ATOM 518 C C . ASP A 1 69 ? 0.746 3.531 -12.499 1.00 91.75 69 ASP A C 1
ATOM 520 O O . ASP A 1 69 ? 1.244 3.660 -13.622 1.00 91.75 69 ASP A O 1
ATOM 524 N N . GLN A 1 70 ? 1.381 2.855 -11.540 1.00 92.56 70 GLN A N 1
ATOM 525 C CA . GLN A 1 70 ? 2.706 2.246 -11.708 1.00 92.56 70 GLN A CA 1
ATOM 526 C C . GLN A 1 70 ? 2.665 1.163 -12.789 1.00 92.56 70 GLN A C 1
ATOM 528 O O . GLN A 1 70 ? 3.533 1.123 -13.666 1.00 92.56 70 GLN A O 1
ATOM 533 N N . ARG A 1 71 ? 1.627 0.317 -12.790 1.00 95.12 71 ARG A N 1
ATOM 534 C CA . ARG A 1 71 ? 1.428 -0.701 -13.834 1.00 95.12 71 ARG A CA 1
ATOM 535 C C . ARG A 1 71 ? 1.258 -0.071 -15.215 1.00 95.12 71 ARG A C 1
ATOM 537 O O . ARG A 1 71 ? 1.845 -0.562 -16.180 1.00 95.12 71 ARG A O 1
ATOM 544 N N . ARG A 1 72 ? 0.513 1.035 -15.323 1.00 95.62 72 ARG A N 1
ATOM 545 C CA . ARG A 1 72 ? 0.354 1.784 -16.578 1.00 95.62 72 ARG A CA 1
ATOM 546 C C . ARG A 1 72 ? 1.686 2.356 -17.058 1.00 95.62 72 ARG A C 1
ATOM 548 O O . ARG A 1 72 ? 1.996 2.225 -18.240 1.00 95.62 72 ARG A O 1
ATOM 555 N N . ILE A 1 73 ? 2.481 2.948 -16.167 1.00 94.50 73 ILE A N 1
ATOM 556 C CA . ILE A 1 73 ? 3.814 3.477 -16.495 1.00 94.50 73 ILE A CA 1
ATOM 557 C C . ILE A 1 73 ? 4.716 2.364 -17.041 1.00 94.50 73 ILE A C 1
ATOM 559 O O . ILE A 1 73 ? 5.328 2.535 -18.096 1.00 94.50 73 ILE A O 1
ATOM 563 N N . ILE A 1 74 ? 4.751 1.204 -16.377 1.00 96.75 74 ILE A N 1
ATOM 564 C CA . ILE A 1 74 ? 5.522 0.037 -16.832 1.00 96.75 74 ILE A CA 1
ATOM 565 C C . ILE A 1 74 ? 5.052 -0.416 -18.220 1.00 96.75 74 ILE A C 1
ATOM 567 O O . ILE A 1 74 ? 5.875 -0.605 -19.112 1.00 96.75 74 ILE A O 1
ATOM 571 N N . ALA A 1 75 ? 3.739 -0.523 -18.441 1.00 97.44 75 ALA A N 1
ATOM 572 C CA . ALA A 1 75 ? 3.187 -0.939 -19.730 1.00 97.44 75 ALA A CA 1
ATOM 573 C C . ALA A 1 75 ? 3.525 0.043 -20.870 1.00 97.44 75 ALA A C 1
ATOM 575 O O . ALA A 1 75 ? 3.848 -0.377 -21.984 1.00 97.44 75 ALA A O 1
ATOM 576 N N . ILE A 1 76 ? 3.489 1.353 -20.599 1.00 97.69 76 ILE A N 1
ATOM 577 C CA . ILE A 1 76 ? 3.910 2.384 -21.559 1.00 97.69 76 ILE A CA 1
ATOM 578 C C . ILE A 1 76 ? 5.396 2.215 -21.892 1.00 97.69 76 ILE A C 1
ATOM 580 O O . ILE A 1 76 ? 5.764 2.195 -23.068 1.00 97.69 76 ILE A O 1
ATOM 584 N N . ASN A 1 77 ? 6.243 2.048 -20.876 1.00 95.44 77 ASN A N 1
ATOM 585 C CA . ASN A 1 77 ? 7.677 1.859 -21.068 1.00 95.44 77 ASN A CA 1
ATOM 586 C C . ASN A 1 77 ? 7.991 0.577 -21.852 1.00 95.44 77 ASN A C 1
ATOM 588 O O . ASN A 1 77 ? 8.809 0.619 -22.769 1.00 95.44 77 ASN A O 1
ATOM 592 N N . ASP A 1 78 ? 7.316 -0.536 -21.553 1.00 96.69 78 ASP A N 1
ATOM 593 C CA . ASP A 1 78 ? 7.446 -1.797 -22.294 1.00 96.69 78 ASP A CA 1
ATOM 594 C C . ASP A 1 78 ? 7.115 -1.611 -23.780 1.00 96.69 78 ASP A C 1
ATOM 596 O O . ASP A 1 78 ? 7.860 -2.067 -24.651 1.00 96.69 78 ASP A O 1
ATOM 600 N N . CYS A 1 79 ? 6.028 -0.893 -24.078 1.00 97.94 79 CYS A N 1
ATOM 601 C CA . CYS A 1 79 ? 5.637 -0.573 -25.447 1.00 97.94 79 CYS A CA 1
ATOM 602 C C . CYS A 1 79 ? 6.715 0.259 -26.163 1.00 97.94 79 CYS A C 1
ATOM 604 O O . CYS A 1 79 ? 7.114 -0.072 -27.281 1.00 97.94 79 CYS A O 1
ATOM 606 N N . LEU A 1 80 ? 7.246 1.299 -25.509 1.00 96.81 80 LEU A N 1
ATOM 607 C CA . LEU A 1 80 ? 8.305 2.144 -26.070 1.00 96.81 80 LEU A CA 1
ATOM 608 C C . LEU A 1 80 ? 9.604 1.359 -26.313 1.00 96.81 80 LEU A C 1
ATOM 610 O O . LEU A 1 80 ? 10.231 1.517 -27.363 1.00 96.81 80 LEU A O 1
ATOM 614 N N . ILE A 1 81 ? 9.991 0.481 -25.385 1.00 96.06 81 ILE A N 1
ATOM 615 C CA . ILE A 1 81 ? 11.158 -0.403 -25.529 1.00 96.06 81 ILE A CA 1
ATOM 616 C C . ILE A 1 81 ? 10.977 -1.324 -26.742 1.00 96.06 81 ILE A C 1
ATOM 618 O O . ILE A 1 81 ? 11.879 -1.422 -27.578 1.00 96.06 81 ILE A O 1
ATOM 622 N N . ALA A 1 82 ? 9.809 -1.960 -26.879 1.00 95.94 82 ALA A N 1
ATOM 623 C CA . ALA A 1 82 ? 9.505 -2.841 -28.005 1.00 95.94 82 ALA A CA 1
ATOM 624 C C . ALA A 1 82 ? 9.557 -2.098 -29.352 1.00 95.94 82 ALA A C 1
ATOM 626 O O . ALA A 1 82 ? 10.129 -2.604 -30.320 1.00 95.94 82 ALA A O 1
ATOM 627 N N . GLN A 1 83 ? 9.031 -0.871 -29.410 1.00 96.62 83 GLN A N 1
ATOM 628 C CA . GLN A 1 83 ? 9.105 -0.026 -30.605 1.00 96.62 83 GLN A CA 1
ATOM 629 C C . GLN A 1 83 ? 10.550 0.338 -30.974 1.00 96.62 83 GLN A C 1
ATOM 631 O O . GLN A 1 83 ? 10.919 0.284 -32.149 1.00 96.62 83 GLN A O 1
ATOM 636 N N . GLN A 1 84 ? 11.393 0.679 -29.995 1.00 95.56 84 GLN A N 1
ATOM 637 C CA . GLN A 1 84 ? 12.801 1.006 -30.246 1.00 95.56 84 GLN A CA 1
ATOM 638 C C . GLN A 1 84 ? 13.602 -0.209 -30.721 1.00 95.56 84 GLN A C 1
ATOM 640 O O . GLN A 1 84 ? 14.403 -0.083 -31.650 1.00 95.56 84 GLN A O 1
ATOM 645 N N . LEU A 1 85 ? 13.346 -1.386 -30.145 1.00 93.38 85 LEU A N 1
ATOM 646 C CA . LEU A 1 85 ? 13.925 -2.647 -30.610 1.00 93.38 85 LEU A CA 1
ATOM 647 C C . LEU A 1 85 ? 13.552 -2.927 -32.067 1.00 93.38 85 LEU A C 1
ATOM 649 O O . LEU A 1 85 ? 14.435 -3.214 -32.872 1.00 93.38 85 LEU A O 1
A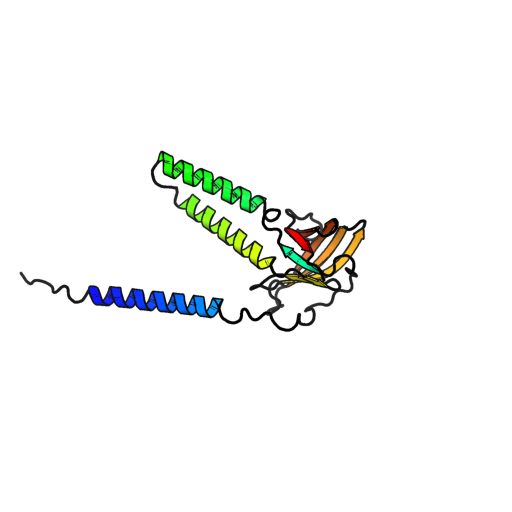TOM 653 N N . ALA A 1 86 ? 12.275 -2.778 -32.426 1.00 93.75 86 ALA A N 1
ATOM 654 C CA . ALA A 1 86 ? 11.811 -2.994 -33.794 1.00 93.75 86 ALA A CA 1
ATOM 655 C C . ALA A 1 86 ? 12.404 -1.985 -34.795 1.00 93.75 86 ALA A C 1
ATOM 657 O O . ALA A 1 86 ? 12.725 -2.352 -35.922 1.00 93.75 86 ALA A O 1
ATOM 658 N N . ALA A 1 87 ? 12.564 -0.719 -34.396 1.00 95.00 87 ALA A N 1
ATOM 659 C CA . ALA A 1 87 ? 13.016 0.347 -35.290 1.00 95.00 87 ALA A CA 1
ATOM 660 C C . ALA A 1 87 ? 14.546 0.457 -35.421 1.00 95.00 87 ALA A C 1
ATOM 662 O O . ALA A 1 87 ? 15.043 0.848 -36.475 1.00 95.00 87 ALA A O 1
ATOM 663 N N . ARG A 1 88 ? 15.296 0.189 -34.344 1.00 93.44 88 ARG A N 1
ATOM 664 C CA . ARG A 1 88 ? 16.743 0.477 -34.252 1.00 93.44 88 ARG A CA 1
ATOM 665 C C . ARG A 1 88 ? 17.588 -0.722 -33.823 1.00 93.44 88 ARG A C 1
ATOM 667 O O . ARG A 1 88 ? 18.810 -0.618 -33.825 1.00 93.44 88 ARG A O 1
ATOM 674 N N . GLY A 1 89 ? 16.969 -1.832 -33.423 1.00 92.75 89 GLY A N 1
ATOM 675 C CA . GLY A 1 89 ? 17.660 -3.025 -32.924 1.00 92.75 89 GLY A CA 1
ATOM 676 C C . GLY A 1 89 ? 18.224 -2.903 -31.504 1.00 92.75 89 GLY A C 1
ATOM 677 O O . GLY A 1 89 ? 18.709 -3.894 -30.967 1.00 92.75 89 GLY A O 1
ATOM 678 N N . LEU A 1 90 ? 18.151 -1.724 -30.874 1.00 93.69 90 LEU A N 1
ATOM 679 C CA . LEU A 1 90 ? 18.606 -1.499 -29.502 1.00 93.69 90 LEU A CA 1
ATOM 680 C C . LEU A 1 90 ? 17.721 -0.444 -28.804 1.00 93.69 90 LEU A C 1
ATOM 682 O O . LEU A 1 90 ? 17.486 0.613 -29.400 1.00 93.69 90 LEU A O 1
ATOM 686 N N . PRO A 1 91 ? 17.251 -0.683 -27.565 1.00 93.19 91 PRO A N 1
ATOM 687 C CA . PRO A 1 91 ? 16.528 0.312 -26.780 1.00 93.19 91 PRO A CA 1
ATOM 688 C C . PRO A 1 91 ? 17.480 1.314 -26.114 1.00 93.19 91 PRO A C 1
ATOM 690 O O . PRO A 1 91 ? 18.647 1.016 -25.863 1.00 93.19 91 PRO A O 1
ATOM 693 N N . ASP A 1 92 ? 16.961 2.494 -25.778 1.00 93.31 92 ASP A N 1
ATOM 694 C CA . ASP A 1 92 ? 17.650 3.492 -24.962 1.00 93.31 92 ASP A CA 1
ATOM 695 C C . ASP A 1 92 ? 17.958 2.910 -23.563 1.00 93.31 92 ASP A C 1
ATOM 697 O O . ASP A 1 92 ? 17.026 2.552 -22.830 1.00 93.31 92 ASP A O 1
ATOM 701 N N . PRO A 1 93 ? 19.240 2.834 -23.149 1.00 94.75 93 PRO A N 1
ATOM 702 C CA . PRO A 1 93 ? 19.619 2.355 -21.821 1.00 94.75 93 PRO A CA 1
ATOM 703 C C . PRO A 1 93 ? 18.931 3.101 -20.673 1.00 94.75 93 PRO A C 1
ATOM 705 O O . PRO A 1 93 ? 18.635 2.498 -19.640 1.00 94.75 93 PRO A O 1
ATOM 708 N N . LYS A 1 94 ? 18.637 4.397 -20.841 1.00 95.12 94 LYS A N 1
ATOM 709 C CA . LYS A 1 94 ? 17.940 5.189 -19.822 1.00 95.12 94 LYS A CA 1
ATOM 710 C C . LYS A 1 94 ? 16.509 4.698 -19.624 1.00 95.12 94 LYS A C 1
ATOM 712 O O . LYS A 1 94 ? 16.072 4.565 -18.485 1.00 95.12 94 LYS A O 1
ATOM 717 N N . LEU A 1 95 ? 15.807 4.392 -20.715 1.00 94.69 95 LEU A N 1
ATOM 718 C CA . LEU A 1 95 ? 14.444 3.867 -20.669 1.00 94.69 95 LEU A CA 1
ATOM 719 C C . LEU A 1 95 ? 14.407 2.469 -20.037 1.00 94.69 95 LEU A C 1
ATOM 721 O O . LEU A 1 95 ? 13.531 2.190 -19.222 1.00 94.69 95 LEU A O 1
ATOM 725 N N . LEU A 1 96 ? 15.386 1.611 -20.354 1.00 94.75 96 LEU A N 1
ATOM 726 C CA . LEU A 1 96 ? 15.526 0.299 -19.711 1.00 94.75 96 LEU A CA 1
ATOM 727 C C . LEU A 1 96 ? 15.699 0.426 -18.196 1.00 94.75 96 LEU A C 1
ATOM 729 O O . LEU A 1 96 ? 15.001 -0.244 -17.439 1.00 94.75 96 LEU A O 1
ATOM 733 N N . MET A 1 97 ? 16.609 1.301 -17.761 1.00 95.94 97 MET A N 1
ATOM 734 C CA . MET A 1 97 ? 16.876 1.529 -16.343 1.00 95.94 97 MET A CA 1
ATOM 735 C C . MET A 1 97 ? 15.649 2.098 -15.623 1.00 95.94 97 MET A C 1
ATOM 737 O O . MET A 1 97 ? 15.305 1.628 -14.542 1.00 95.94 97 MET A O 1
ATOM 741 N N . GLN A 1 98 ? 14.956 3.064 -16.232 1.00 93.56 98 GLN A N 1
ATOM 742 C CA . GLN A 1 98 ? 13.717 3.621 -15.686 1.00 93.56 98 GLN A CA 1
ATOM 743 C C . GLN A 1 98 ? 12.634 2.550 -15.537 1.00 93.56 98 GLN A C 1
ATOM 745 O O . GLN A 1 98 ? 12.013 2.458 -14.484 1.00 93.56 98 GLN A O 1
ATOM 750 N N . ASN A 1 99 ? 12.442 1.702 -16.550 1.00 95.81 99 ASN A N 1
ATOM 751 C CA . ASN A 1 99 ? 11.444 0.639 -16.491 1.00 95.81 99 ASN A CA 1
ATOM 752 C C . ASN A 1 99 ? 11.791 -0.430 -15.443 1.00 95.81 99 ASN A C 1
ATOM 754 O O . ASN A 1 99 ? 10.920 -0.879 -14.703 1.00 95.81 99 ASN A O 1
ATOM 758 N N . ALA A 1 100 ? 13.067 -0.817 -15.346 1.00 95.88 100 ALA A N 1
ATOM 759 C CA . ALA A 1 100 ? 13.539 -1.735 -14.312 1.00 95.88 100 ALA A CA 1
ATOM 760 C C . ALA A 1 100 ? 13.307 -1.165 -12.903 1.00 95.88 100 ALA A C 1
ATOM 762 O O . ALA A 1 100 ? 12.821 -1.877 -12.028 1.00 95.88 100 ALA A O 1
ATOM 763 N N . TYR A 1 101 ? 13.579 0.127 -12.707 1.00 95.00 101 TYR A N 1
ATOM 764 C CA . TYR A 1 101 ? 13.311 0.814 -11.447 1.00 95.00 101 TYR A CA 1
ATOM 765 C C . TYR A 1 101 ? 11.814 0.843 -11.107 1.00 95.00 101 TYR A C 1
ATOM 767 O O . TYR A 1 101 ? 11.437 0.443 -10.010 1.00 95.00 101 TYR A O 1
ATOM 775 N N . SER A 1 102 ? 10.942 1.220 -12.052 1.00 93.75 102 SER A N 1
ATOM 776 C CA . SER A 1 102 ? 9.485 1.198 -11.838 1.00 93.75 102 SER A CA 1
ATOM 777 C C . SER A 1 102 ? 8.969 -0.193 -11.464 1.00 93.75 102 SER A C 1
ATOM 779 O O . SER A 1 102 ? 8.088 -0.315 -10.619 1.00 93.75 102 SER A O 1
ATOM 781 N N . ARG A 1 103 ? 9.533 -1.251 -12.061 1.00 97.06 103 ARG A N 1
ATOM 782 C CA . ARG A 1 103 ? 9.199 -2.642 -11.722 1.00 97.06 103 ARG A CA 1
ATOM 783 C C . ARG A 1 103 ? 9.649 -3.025 -10.316 1.00 97.06 103 ARG A C 1
ATOM 785 O O . ARG A 1 103 ? 8.889 -3.702 -9.635 1.00 97.06 103 ARG A O 1
ATOM 792 N N . SER A 1 104 ? 10.838 -2.590 -9.894 1.00 94.56 104 SER A N 1
ATOM 793 C CA . SER A 1 104 ? 11.309 -2.797 -8.518 1.00 94.56 104 SER A CA 1
ATOM 794 C C . SER A 1 104 ? 10.364 -2.132 -7.522 1.00 94.56 104 SER A C 1
ATOM 796 O O . SER A 1 104 ? 9.851 -2.803 -6.643 1.00 94.56 104 SER A O 1
ATOM 798 N N . MET A 1 105 ? 10.033 -0.855 -7.738 1.00 92.31 105 MET A N 1
ATOM 799 C CA . MET A 1 105 ? 9.109 -0.109 -6.874 1.00 92.31 105 MET A CA 1
ATOM 800 C C . MET A 1 105 ? 7.723 -0.755 -6.789 1.00 92.31 105 MET A C 1
ATOM 802 O O . MET A 1 105 ? 7.137 -0.812 -5.713 1.00 92.31 105 MET A O 1
ATOM 806 N N . LEU A 1 106 ? 7.201 -1.284 -7.901 1.00 94.12 106 LEU A N 1
ATOM 807 C CA . LEU A 1 106 ? 5.945 -2.035 -7.880 1.00 94.12 106 LEU A CA 1
ATOM 808 C C . LEU A 1 106 ? 6.066 -3.337 -7.071 1.00 94.12 106 LEU A C 1
ATOM 810 O O . LEU A 1 106 ? 5.147 -3.670 -6.331 1.00 94.12 106 LEU A O 1
ATOM 814 N N . ALA A 1 107 ? 7.166 -4.078 -7.218 1.00 93.50 107 ALA A N 1
ATOM 815 C CA . ALA A 1 107 ? 7.390 -5.304 -6.455 1.00 93.50 107 ALA A CA 1
ATOM 816 C C . ALA A 1 107 ? 7.499 -5.018 -4.949 1.00 93.50 107 ALA A C 1
ATOM 818 O O . ALA A 1 107 ? 6.856 -5.700 -4.155 1.00 93.50 107 ALA A O 1
ATOM 819 N N . ASP A 1 108 ? 8.229 -3.967 -4.575 1.00 90.75 108 ASP A N 1
ATOM 820 C CA . ASP A 1 108 ? 8.376 -3.533 -3.185 1.00 90.75 108 ASP A CA 1
ATOM 821 C C . ASP A 1 108 ? 7.019 -3.112 -2.591 1.00 90.75 108 ASP A C 1
ATOM 823 O O . ASP A 1 108 ? 6.680 -3.516 -1.481 1.00 90.75 108 ASP A O 1
ATOM 827 N N . ALA A 1 109 ? 6.191 -2.385 -3.353 1.00 91.25 109 ALA A N 1
ATOM 828 C CA . ALA A 1 109 ? 4.840 -1.998 -2.933 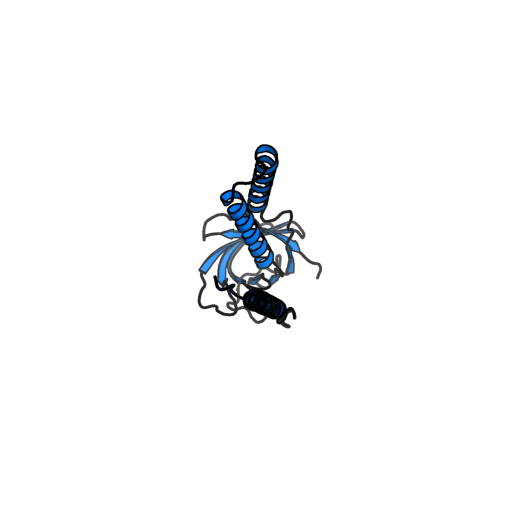1.00 91.25 109 ALA A CA 1
ATOM 829 C C . ALA A 1 109 ? 3.883 -3.199 -2.779 1.00 91.25 109 ALA A C 1
ATOM 831 O O . ALA A 1 109 ? 3.033 -3.223 -1.888 1.00 91.25 109 ALA A O 1
ATOM 832 N N . ILE A 1 110 ? 4.013 -4.220 -3.633 1.00 92.81 110 ILE A N 1
ATOM 833 C CA . ILE A 1 110 ? 3.250 -5.470 -3.504 1.00 92.81 110 ILE A CA 1
ATOM 834 C C . ILE A 1 110 ? 3.654 -6.208 -2.225 1.00 92.81 110 ILE A C 1
ATOM 836 O O . ILE A 1 110 ? 2.784 -6.633 -1.464 1.00 92.81 110 ILE A O 1
ATOM 840 N N . GLU A 1 111 ? 4.957 -6.339 -1.965 1.00 91.56 111 GLU A N 1
ATOM 841 C CA . GLU A 1 111 ? 5.458 -7.007 -0.762 1.00 91.56 111 GLU A CA 1
ATOM 842 C C . GLU A 1 111 ? 5.142 -6.225 0.518 1.00 91.56 111 GLU A C 1
ATOM 844 O O . GLU A 1 111 ? 4.870 -6.853 1.542 1.00 91.56 111 GLU A O 1
ATOM 849 N N . SER A 1 112 ? 5.106 -4.887 0.477 1.00 90.12 112 SER A N 1
ATOM 850 C CA . SER A 1 112 ? 4.711 -4.060 1.626 1.00 90.12 112 SER A CA 1
ATOM 851 C C . SER A 1 112 ? 3.225 -4.199 1.966 1.00 90.12 112 SER A C 1
ATOM 853 O O . SER A 1 112 ? 2.850 -4.044 3.122 1.00 90.12 112 SER A O 1
ATOM 855 N N . CYS A 1 113 ? 2.372 -4.543 0.998 1.00 91.69 113 CYS A N 1
ATOM 856 C CA . CYS A 1 113 ? 0.938 -4.768 1.214 1.00 91.69 113 CYS A CA 1
ATOM 857 C C . CYS A 1 113 ? 0.568 -6.248 1.411 1.00 91.69 113 CYS A C 1
ATOM 859 O O . CYS A 1 113 ? -0.617 -6.586 1.490 1.00 91.69 113 CYS A O 1
ATOM 861 N N . ALA A 1 114 ? 1.550 -7.147 1.464 1.00 89.50 114 ALA A N 1
ATOM 862 C CA . ALA A 1 114 ? 1.314 -8.558 1.741 1.00 89.50 114 ALA A CA 1
ATOM 863 C C . ALA A 1 114 ? 0.897 -8.786 3.207 1.00 89.50 114 ALA A C 1
ATOM 865 O O . ALA A 1 114 ? 1.161 -7.958 4.074 1.00 89.50 114 ALA A O 1
ATOM 866 N N . ASP A 1 115 ? 0.241 -9.918 3.485 1.00 90.94 115 ASP A N 1
ATOM 867 C CA . ASP A 1 115 ? -0.198 -10.329 4.831 1.00 90.94 115 ASP A CA 1
ATOM 868 C C . ASP A 1 115 ? -0.988 -9.248 5.595 1.00 90.94 115 ASP A C 1
ATOM 870 O O . ASP A 1 115 ? -0.878 -9.106 6.813 1.00 90.94 115 ASP A O 1
ATOM 874 N N . PHE A 1 116 ? -1.802 -8.485 4.863 1.00 95.69 116 PHE A N 1
ATOM 875 C CA . PHE A 1 116 ? -2.528 -7.333 5.380 1.00 95.69 116 PHE A CA 1
ATOM 876 C C . PHE A 1 116 ? -3.594 -7.751 6.400 1.00 95.69 116 PHE A C 1
ATOM 878 O O . PHE A 1 116 ? -4.481 -8.562 6.117 1.00 95.69 116 PHE A O 1
ATOM 885 N N . VAL A 1 117 ? -3.544 -7.181 7.599 1.00 96.31 117 VAL A N 1
ATOM 886 C CA . VAL A 1 117 ? -4.451 -7.498 8.705 1.00 96.31 117 VAL A CA 1
ATOM 887 C C . VAL A 1 117 ? -4.910 -6.217 9.380 1.00 96.31 117 VAL A C 1
ATOM 889 O O . VAL A 1 117 ? -4.099 -5.355 9.702 1.00 96.31 117 VAL A O 1
ATOM 892 N N . ILE A 1 118 ? -6.210 -6.135 9.659 1.00 96.62 118 ILE A N 1
ATOM 893 C CA . ILE A 1 118 ? -6.793 -5.112 10.532 1.00 96.62 118 ILE A CA 1
ATOM 894 C C . ILE A 1 118 ? -7.326 -5.809 11.777 1.00 96.62 118 ILE A C 1
ATOM 896 O O . ILE A 1 118 ? -8.088 -6.776 11.656 1.00 96.62 118 ILE A O 1
ATOM 900 N N . ARG A 1 119 ? -6.909 -5.350 12.960 1.00 95.25 119 ARG A N 1
ATOM 901 C CA . ARG A 1 119 ? -7.446 -5.797 14.252 1.00 95.25 119 ARG A CA 1
ATOM 902 C C . ARG A 1 119 ? -7.461 -4.662 15.258 1.00 95.25 119 ARG A C 1
ATOM 904 O O . ARG A 1 119 ? -6.406 -4.123 15.582 1.00 95.25 119 ARG A O 1
ATOM 911 N N . SER A 1 120 ? -8.635 -4.365 15.813 1.00 93.75 120 SER A N 1
ATOM 912 C CA . SER A 1 120 ? -8.776 -3.470 16.976 1.00 93.75 120 SER A CA 1
ATOM 913 C C . SER A 1 120 ? -8.088 -2.112 16.781 1.00 93.75 120 SER A C 1
ATOM 915 O O . SER A 1 120 ? -7.398 -1.608 17.661 1.00 93.75 120 SER A O 1
ATOM 917 N N . GLY A 1 121 ? -8.247 -1.548 15.586 1.00 94.50 121 GLY A N 1
ATOM 918 C CA . GLY A 1 121 ? -7.759 -0.226 15.203 1.00 94.50 121 GLY A CA 1
ATOM 919 C C . GLY A 1 121 ? -6.294 -0.198 14.770 1.00 94.50 121 GLY A C 1
ATOM 920 O O . GLY A 1 121 ? -5.756 0.877 14.510 1.00 94.50 121 GLY A O 1
ATOM 921 N N . VAL A 1 122 ? -5.654 -1.363 14.675 1.00 95.44 122 VAL A N 1
ATOM 922 C CA . VAL A 1 122 ? -4.277 -1.519 14.208 1.00 95.44 122 VAL A CA 1
ATOM 923 C C . VAL A 1 122 ? -4.283 -2.221 12.857 1.00 95.44 122 VAL A C 1
ATOM 925 O O . VAL A 1 122 ? -4.887 -3.286 12.698 1.00 95.44 122 VAL A O 1
ATOM 928 N N . ILE A 1 123 ? -3.612 -1.614 11.886 1.00 95.56 123 ILE A N 1
ATOM 929 C CA . ILE A 1 123 ? -3.389 -2.161 10.551 1.00 95.56 123 ILE A CA 1
ATOM 930 C C . ILE A 1 123 ? -1.935 -2.608 10.479 1.00 95.56 123 ILE A C 1
ATOM 932 O O . ILE A 1 123 ? -1.037 -1.861 10.858 1.00 95.56 123 ILE A O 1
ATOM 936 N N . ARG A 1 124 ? -1.698 -3.820 9.990 1.00 94.31 124 ARG A N 1
ATOM 937 C CA . ARG A 1 124 ? -0.357 -4.358 9.759 1.00 94.31 124 ARG A CA 1
ATOM 938 C C . ARG A 1 124 ? -0.275 -4.943 8.372 1.00 94.31 124 ARG A C 1
ATOM 940 O O . ARG A 1 124 ? -1.209 -5.624 7.948 1.00 94.31 124 ARG A O 1
ATOM 947 N N . ALA A 1 125 ? 0.848 -4.731 7.710 1.00 92.25 125 ALA A N 1
ATOM 948 C CA . ALA A 1 125 ? 1.150 -5.382 6.448 1.00 92.25 125 ALA A CA 1
ATOM 949 C C . ALA A 1 125 ? 2.664 -5.501 6.259 1.00 92.25 125 ALA A C 1
ATOM 951 O O . ALA A 1 125 ? 3.451 -4.945 7.024 1.00 92.25 125 ALA A O 1
ATOM 952 N N . GLY A 1 126 ? 3.053 -6.258 5.242 1.00 87.31 126 GLY A N 1
ATOM 953 C CA . GLY A 1 126 ? 4.435 -6.480 4.860 1.00 87.31 126 GLY A CA 1
ATOM 954 C C . GLY A 1 126 ? 4.931 -7.870 5.239 1.00 87.31 126 GLY A C 1
ATOM 955 O O . GLY A 1 126 ? 4.691 -8.367 6.341 1.00 87.31 126 GLY A O 1
ATOM 956 N N . ARG A 1 127 ? 5.676 -8.509 4.331 1.00 81.25 127 ARG A N 1
ATOM 957 C CA . ARG A 1 127 ? 6.423 -9.738 4.661 1.00 81.25 127 ARG A CA 1
ATOM 958 C C . ARG A 1 127 ? 7.788 -9.444 5.266 1.00 81.25 127 ARG A C 1
ATOM 960 O O . ARG A 1 127 ? 8.126 -10.030 6.290 1.00 81.25 127 ARG A O 1
ATOM 967 N N . VAL A 1 128 ? 8.546 -8.556 4.620 1.00 72.19 128 VAL A N 1
ATOM 968 C CA . VAL A 1 128 ? 9.942 -8.240 4.964 1.00 72.19 128 VAL 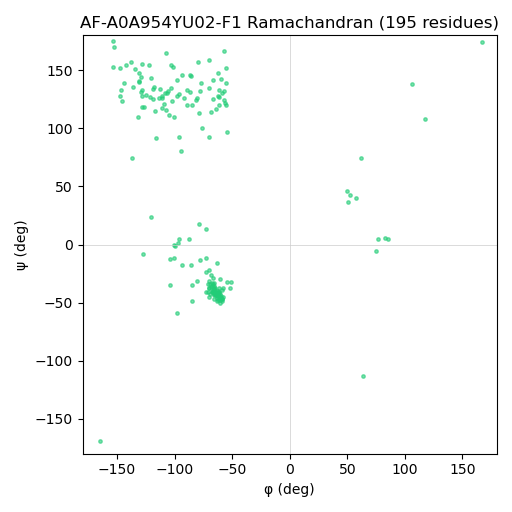A CA 1
ATOM 969 C C . VAL A 1 128 ? 10.021 -6.981 5.825 1.00 72.19 128 VAL A C 1
ATOM 971 O O . VAL A 1 128 ? 10.486 -7.051 6.956 1.00 72.19 128 VAL A O 1
ATOM 974 N N . LEU A 1 129 ? 9.524 -5.855 5.308 1.00 69.62 129 LEU A N 1
ATOM 975 C CA . LEU A 1 129 ? 9.380 -4.601 6.048 1.00 69.62 129 LEU A CA 1
ATOM 976 C C . LEU A 1 129 ? 7.954 -4.531 6.571 1.00 69.62 129 LEU A C 1
ATOM 978 O O . LEU A 1 129 ? 7.025 -4.165 5.848 1.00 69.62 129 LEU A O 1
ATOM 982 N N . ARG A 1 130 ? 7.778 -5.014 7.798 1.00 80.12 130 ARG A N 1
ATOM 983 C CA . ARG A 1 130 ? 6.487 -4.984 8.470 1.00 80.12 130 ARG A CA 1
ATOM 984 C C . ARG A 1 130 ? 6.255 -3.594 9.011 1.00 80.12 130 ARG A C 1
ATOM 986 O O . ARG A 1 130 ? 6.928 -3.195 9.959 1.00 80.12 130 ARG A O 1
ATOM 993 N N . TRP A 1 131 ? 5.264 -2.926 8.450 1.00 86.38 131 TRP A N 1
ATOM 994 C CA . TRP A 1 131 ? 4.806 -1.648 8.955 1.00 86.38 131 TRP A CA 1
ATOM 995 C C . TRP A 1 131 ? 3.502 -1.814 9.734 1.00 86.38 131 TRP A C 1
ATOM 997 O O . TRP A 1 131 ? 2.727 -2.763 9.545 1.00 86.38 131 TRP A O 1
ATOM 1007 N N . GLU A 1 132 ? 3.282 -0.883 10.654 1.00 92.94 132 GLU A N 1
ATOM 1008 C CA . GLU A 1 132 ? 2.103 -0.820 11.511 1.00 92.94 132 GLU A CA 1
ATOM 1009 C C . GLU A 1 132 ? 1.500 0.583 11.456 1.00 92.94 132 GLU A C 1
ATOM 1011 O O . GLU A 1 132 ? 2.204 1.572 11.652 1.00 92.94 132 GLU A O 1
ATOM 1016 N N . LEU A 1 133 ? 0.186 0.663 11.242 1.00 94.88 133 LEU A N 1
ATOM 1017 C CA . LEU A 1 133 ? -0.596 1.880 11.442 1.00 94.88 133 LEU A CA 1
ATOM 1018 C C . LEU A 1 133 ? -1.514 1.692 12.642 1.00 94.88 133 LEU A C 1
ATOM 1020 O O . LEU A 1 133 ? -2.443 0.881 12.606 1.00 94.88 133 LEU A O 1
ATOM 1024 N N . SER A 1 134 ? -1.311 2.503 13.670 1.00 96.00 134 SER A N 1
ATOM 1025 C CA . SER A 1 134 ? -2.202 2.551 14.827 1.00 96.00 134 SER A CA 1
ATOM 1026 C C . SER A 1 134 ? -3.128 3.749 14.701 1.00 96.00 134 SER A C 1
ATOM 1028 O O . SER A 1 134 ? -2.688 4.893 14.824 1.00 96.00 134 SER A O 1
ATOM 1030 N N . LEU A 1 135 ? -4.417 3.502 14.444 1.00 97.31 135 LEU A N 1
ATOM 1031 C CA . LEU A 1 135 ? -5.405 4.569 14.275 1.00 97.31 135 LEU A CA 1
ATOM 103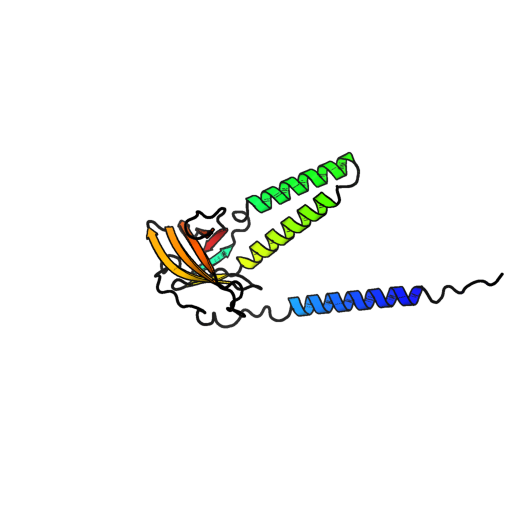2 C C . LEU A 1 135 ? -5.520 5.388 15.566 1.00 97.31 135 LEU A C 1
ATOM 1034 O O . LEU A 1 135 ? -5.759 4.835 16.643 1.00 97.31 135 LEU A O 1
ATOM 1038 N N . THR A 1 136 ? -5.391 6.708 15.462 1.00 96.81 136 THR A N 1
ATOM 1039 C CA . THR A 1 136 ? -5.472 7.631 16.606 1.00 96.81 136 THR A CA 1
ATOM 1040 C C . THR A 1 136 ? -6.797 8.376 16.642 1.00 96.81 136 THR A C 1
ATOM 1042 O O . THR A 1 136 ? -7.332 8.649 17.719 1.00 96.81 136 THR A O 1
ATOM 1045 N N . LYS A 1 137 ? -7.350 8.696 15.469 1.00 96.88 137 LYS A N 1
ATOM 1046 C CA . LYS A 1 137 ? -8.643 9.365 15.291 1.00 96.88 137 LYS A CA 1
ATOM 1047 C C . LYS A 1 137 ? -9.312 8.807 14.052 1.00 96.88 137 LYS A C 1
ATOM 1049 O O . LYS A 1 137 ? -8.656 8.632 13.035 1.00 96.88 137 LYS A O 1
ATOM 1054 N N . ALA A 1 138 ? -10.617 8.581 14.108 1.00 96.88 138 ALA A N 1
ATOM 1055 C CA . ALA A 1 138 ? -11.367 8.147 12.942 1.00 96.88 138 ALA A CA 1
ATOM 1056 C C . ALA A 1 138 ? -12.835 8.553 13.033 1.00 96.88 138 ALA A C 1
ATOM 1058 O O . ALA A 1 138 ? -13.407 8.670 14.117 1.00 96.88 138 ALA A O 1
ATOM 1059 N N . SER A 1 139 ? -13.441 8.715 11.866 1.00 97.00 139 SER A N 1
ATOM 1060 C CA . SER A 1 139 ? -14.883 8.762 11.670 1.00 97.00 139 SER A CA 1
ATOM 1061 C C . SER A 1 139 ? -15.276 7.601 10.766 1.00 97.00 139 SER A C 1
ATOM 1063 O O . SER A 1 139 ? -14.589 7.335 9.781 1.00 97.00 139 SER A O 1
ATOM 1065 N N . ILE A 1 140 ? -16.346 6.892 11.126 1.00 96.94 140 ILE A N 1
ATOM 1066 C CA . ILE A 1 140 ? -16.872 5.772 10.344 1.00 96.94 140 ILE A CA 1
ATOM 1067 C C . ILE A 1 140 ? -18.290 6.126 9.913 1.00 96.94 140 ILE A C 1
ATOM 1069 O O . ILE A 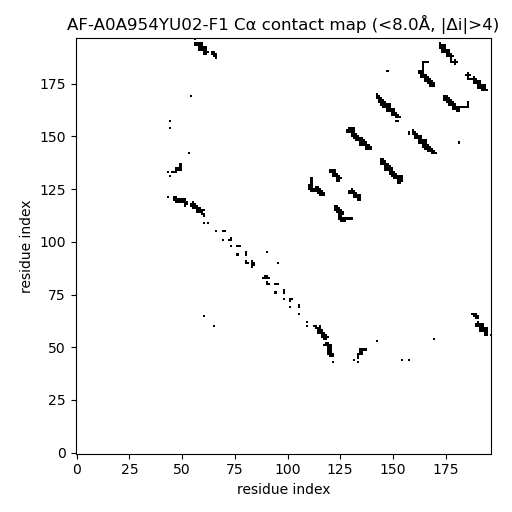1 140 ? -19.127 6.486 10.741 1.00 96.94 140 ILE A O 1
ATOM 1073 N N . THR A 1 141 ? -18.570 6.066 8.617 1.00 96.31 141 THR A N 1
ATOM 1074 C CA . THR A 1 141 ? -19.895 6.332 8.044 1.00 96.31 141 THR A CA 1
ATOM 1075 C C . THR A 1 141 ? -20.075 5.455 6.813 1.00 96.31 141 THR A C 1
ATOM 1077 O O . THR A 1 141 ? -19.206 5.433 5.950 1.00 96.31 141 THR A O 1
ATOM 1080 N N . ASP A 1 142 ? -21.173 4.700 6.750 1.00 94.31 142 ASP A N 1
ATOM 1081 C CA . ASP A 1 142 ? -21.568 3.897 5.581 1.00 94.31 142 ASP A CA 1
ATOM 1082 C C . ASP A 1 142 ? -20.458 2.994 5.001 1.00 94.31 142 ASP A C 1
ATOM 1084 O O . ASP A 1 142 ? -20.231 2.951 3.796 1.00 94.31 142 ASP A O 1
ATOM 1088 N N . GLY A 1 143 ? -19.735 2.271 5.864 1.00 94.69 143 GLY A N 1
ATOM 1089 C CA . GLY A 1 143 ? -18.656 1.366 5.437 1.00 94.69 143 GLY A CA 1
ATOM 1090 C C . GLY A 1 143 ? -17.349 2.069 5.052 1.00 94.69 143 GLY A C 1
ATOM 1091 O O . GLY A 1 143 ? -16.398 1.405 4.646 1.00 94.69 143 GLY A O 1
ATOM 1092 N N . LYS A 1 144 ? -17.270 3.392 5.227 1.00 97.94 144 LYS A N 1
ATOM 1093 C CA . LYS A 1 144 ? -16.063 4.194 5.033 1.00 97.94 144 LYS A CA 1
ATOM 1094 C C . LYS A 1 144 ? -15.502 4.671 6.369 1.00 97.94 144 LYS A C 1
ATOM 1096 O O . LYS A 1 144 ? -16.233 5.231 7.181 1.00 97.94 144 LYS A O 1
ATOM 1101 N N . LEU A 1 145 ? -14.206 4.468 6.581 1.00 97.94 145 LEU A N 1
ATOM 1102 C CA . LEU A 1 145 ? -13.423 5.051 7.667 1.00 97.94 145 LEU A CA 1
ATOM 1103 C C . LEU A 1 145 ? -12.522 6.140 7.089 1.00 97.94 145 LEU A C 1
ATOM 1105 O O . LEU A 1 145 ? -11.805 5.893 6.124 1.00 97.94 145 LEU A O 1
ATOM 1109 N N . VAL A 1 146 ? -12.526 7.323 7.698 1.00 98.12 146 VAL A N 1
ATOM 1110 C CA . VAL A 1 146 ? -11.552 8.391 7.424 1.00 98.12 146 VAL A CA 1
ATOM 1111 C C . VAL A 1 146 ? -10.955 8.842 8.746 1.00 98.12 146 VAL A C 1
ATOM 1113 O O . VAL A 1 146 ? -11.696 9.162 9.681 1.00 98.12 146 VAL A O 1
ATOM 1116 N N . GLY A 1 147 ? -9.630 8.862 8.836 1.00 96.75 147 GLY A N 1
ATOM 1117 C CA . GLY A 1 147 ? -8.940 9.120 10.090 1.00 96.75 147 GLY A CA 1
ATOM 1118 C C . GLY A 1 147 ? -7.464 9.458 9.946 1.00 96.75 147 GLY A C 1
ATOM 1119 O O . GLY A 1 147 ? -6.966 9.693 8.846 1.00 96.75 147 GLY A O 1
ATOM 1120 N N . THR A 1 148 ? -6.777 9.473 11.084 1.00 97.69 148 THR A N 1
ATOM 1121 C CA . THR A 1 148 ? -5.319 9.550 11.173 1.00 97.69 148 THR A CA 1
ATOM 1122 C C . THR A 1 148 ? -4.762 8.359 11.946 1.00 97.69 148 THR A C 1
ATOM 1124 O O . THR A 1 148 ? -5.454 7.749 12.770 1.00 97.69 148 THR A O 1
ATOM 1127 N N . ALA A 1 149 ? -3.511 8.012 11.661 1.00 97.06 149 ALA A N 1
ATOM 1128 C CA . ALA A 1 149 ? -2.775 6.938 12.315 1.00 97.06 149 ALA A CA 1
ATOM 1129 C C . ALA A 1 149 ? -1.337 7.360 12.610 1.00 97.06 149 ALA A C 1
ATOM 1131 O O . ALA A 1 149 ? -0.806 8.232 11.927 1.00 97.06 149 ALA A O 1
ATOM 1132 N N . ILE A 1 150 ? -0.710 6.707 13.589 1.00 94.88 150 ILE A N 1
ATOM 1133 C CA . ILE A 1 150 ? 0.751 6.698 13.704 1.00 94.88 150 ILE A CA 1
ATOM 1134 C C . ILE A 1 150 ? 1.282 5.525 12.890 1.00 94.88 150 ILE A C 1
ATOM 1136 O O . ILE A 1 150 ? 0.929 4.377 13.167 1.00 94.88 150 ILE A O 1
ATOM 1140 N N . GLU A 1 151 ? 2.108 5.834 11.903 1.00 93.31 151 GLU A N 1
ATOM 1141 C CA . GLU A 1 151 ? 2.854 4.883 11.091 1.00 93.31 151 GLU A CA 1
ATOM 1142 C C . GLU A 1 151 ? 4.202 4.570 11.723 1.00 93.31 151 GLU A C 1
ATOM 1144 O O . GLU A 1 151 ? 4.935 5.481 12.104 1.00 93.31 151 GLU A O 1
ATOM 1149 N N . HIS A 1 152 ? 4.517 3.279 11.790 1.00 89.50 152 HIS A N 1
ATOM 1150 C CA . HIS A 1 152 ? 5.853 2.757 12.051 1.00 89.50 152 HIS A CA 1
ATOM 1151 C C . HIS A 1 152 ? 6.286 1.969 10.820 1.00 89.50 152 HIS A C 1
ATOM 1153 O O . HIS A 1 152 ? 5.666 0.954 10.501 1.00 89.50 152 HIS A O 1
ATOM 1159 N N . GLU A 1 153 ? 7.323 2.445 10.133 1.00 78.00 153 GLU A N 1
ATOM 1160 C CA . GLU A 1 153 ? 7.830 1.840 8.893 1.00 78.00 153 GLU A CA 1
ATOM 1161 C C . GLU A 1 153 ? 8.500 0.478 9.150 1.00 78.00 153 GLU A C 1
ATOM 1163 O O . GLU A 1 153 ? 8.358 -0.449 8.351 1.00 78.00 153 GLU A O 1
ATOM 1168 N N . ASP A 1 154 ? 9.160 0.334 10.304 1.00 78.25 154 ASP A N 1
ATOM 1169 C CA . ASP A 1 154 ? 9.738 -0.921 10.780 1.00 78.25 154 ASP A CA 1
ATOM 1170 C C . ASP A 1 154 ? 9.349 -1.170 12.242 1.00 78.25 154 ASP A C 1
ATOM 1172 O O . ASP A 1 154 ? 9.831 -0.517 13.170 1.00 78.25 154 ASP A O 1
ATOM 1176 N N . ILE A 1 155 ? 8.486 -2.161 12.476 1.00 71.31 155 ILE A N 1
ATOM 1177 C CA . ILE A 1 155 ? 8.093 -2.553 13.839 1.00 71.31 155 ILE A CA 1
ATOM 1178 C C . ILE A 1 155 ? 9.264 -3.088 14.683 1.00 71.31 155 ILE A C 1
ATOM 1180 O O . ILE A 1 155 ? 9.133 -3.203 15.903 1.00 71.31 155 ILE A O 1
ATOM 1184 N N . HIS A 1 156 ? 10.389 -3.458 14.063 1.00 71.94 156 HIS A N 1
ATOM 1185 C CA . HIS A 1 156 ? 11.591 -3.907 14.762 1.00 71.94 156 HIS A CA 1
ATOM 1186 C C . HIS A 1 156 ? 12.506 -2.750 15.187 1.00 71.94 156 HIS A C 1
ATOM 1188 O O . HIS A 1 156 ? 13.312 -2.947 16.101 1.00 71.94 156 HIS A O 1
ATOM 1194 N N . ASP A 1 157 ? 12.342 -1.562 14.596 1.00 74.00 157 ASP A N 1
ATOM 1195 C CA . ASP A 1 157 ? 13.041 -0.326 14.961 1.00 74.00 157 ASP A CA 1
ATOM 1196 C C . ASP A 1 157 ? 12.073 0.877 14.966 1.00 74.00 157 ASP A C 1
ATOM 1198 O O . ASP A 1 157 ? 12.095 1.722 14.072 1.00 74.00 157 ASP A O 1
ATOM 1202 N N . PRO A 1 158 ? 11.193 0.986 15.981 1.00 63.47 158 PRO A N 1
ATOM 1203 C CA . PRO A 1 158 ? 10.111 1.974 16.011 1.00 63.47 158 PRO A CA 1
ATOM 1204 C C . PRO A 1 158 ? 10.588 3.417 16.271 1.00 63.47 158 PRO A C 1
ATOM 1206 O O . PRO A 1 158 ? 9.778 4.271 16.630 1.00 63.47 158 PRO A O 1
ATOM 1209 N N . GLY A 1 159 ? 11.893 3.694 16.165 1.00 69.06 159 GLY A N 1
ATOM 1210 C CA . GLY A 1 159 ? 12.467 5.023 16.384 1.00 69.06 159 GLY A CA 1
ATOM 1211 C C . GLY A 1 159 ? 11.928 6.078 15.417 1.00 69.06 159 GLY A C 1
ATOM 1212 O O . GLY A 1 159 ? 11.784 7.237 15.811 1.00 69.06 159 GLY A O 1
ATOM 1213 N N . ASP A 1 160 ? 11.556 5.653 14.207 1.00 80.50 160 ASP A N 1
ATOM 1214 C CA . ASP A 1 160 ? 10.981 6.508 13.176 1.00 80.50 160 ASP A CA 1
ATOM 1215 C C . ASP A 1 160 ? 9.472 6.252 13.060 1.00 80.50 160 ASP A C 1
ATOM 1217 O O . ASP A 1 160 ? 9.014 5.188 12.637 1.00 80.50 160 ASP A O 1
ATOM 1221 N N . CYS A 1 161 ? 8.685 7.250 13.472 1.00 88.88 161 CYS A N 1
ATOM 1222 C CA . CYS A 1 161 ? 7.234 7.240 13.336 1.00 88.88 161 CYS A CA 1
ATOM 1223 C C . CYS A 1 161 ? 6.718 8.579 12.808 1.00 88.88 161 CYS A C 1
ATOM 1225 O O . CYS A 1 161 ? 7.302 9.639 13.056 1.00 88.88 161 CYS A O 1
ATOM 1227 N N . GLN A 1 162 ? 5.597 8.537 12.093 1.00 92.50 162 GLN A N 1
ATOM 1228 C CA . GLN A 1 162 ? 4.945 9.733 11.562 1.00 92.50 162 GLN A CA 1
ATOM 1229 C C . GLN A 1 162 ? 3.424 9.623 11.636 1.00 92.50 162 GLN A C 1
ATOM 1231 O O . GLN A 1 162 ? 2.866 8.529 11.666 1.00 92.50 162 GLN A O 1
ATOM 1236 N N . GLU A 1 163 ? 2.735 10.764 11.689 1.00 95.00 163 GLU A N 1
ATOM 1237 C CA . GLU A 1 163 ? 1.276 10.786 11.579 1.00 95.00 163 GLU A CA 1
ATOM 1238 C C . GLU A 1 163 ? 0.869 10.841 10.103 1.00 95.00 163 GLU A C 1
ATOM 1240 O O . GLU A 1 163 ? 1.350 11.691 9.352 1.00 95.00 163 GLU A O 1
ATOM 1245 N N . VAL A 1 164 ? -0.053 9.967 9.703 1.00 96.44 164 VAL A N 1
ATOM 1246 C CA . VAL A 1 164 ? -0.575 9.876 8.332 1.00 96.44 164 VAL A CA 1
ATOM 1247 C C . VAL A 1 164 ? -2.100 9.908 8.313 1.00 96.44 164 VAL A C 1
ATOM 1249 O O . VAL A 1 164 ? -2.761 9.556 9.294 1.00 96.44 164 VAL A O 1
ATOM 1252 N N . GLY A 1 165 ? -2.675 10.333 7.190 1.00 97.25 165 GLY A N 1
ATOM 1253 C CA . GLY A 1 165 ? -4.092 10.160 6.886 1.00 97.25 165 GLY A CA 1
ATOM 1254 C C . GLY A 1 165 ? -4.376 8.727 6.438 1.00 97.25 165 GLY A C 1
ATOM 1255 O O . GLY A 1 165 ? -3.600 8.150 5.680 1.00 97.25 165 GLY A O 1
ATOM 1256 N N . VAL A 1 166 ? -5.489 8.155 6.899 1.00 97.56 166 VAL A N 1
ATOM 1257 C CA . VAL A 1 166 ? -5.930 6.802 6.530 1.00 97.56 166 VAL A CA 1
ATOM 1258 C C . VAL A 1 166 ? -7.377 6.832 6.062 1.00 97.56 166 VAL A C 1
ATOM 1260 O O . VAL A 1 166 ? -8.251 7.394 6.731 1.00 97.56 166 VAL A O 1
ATOM 1263 N N . VAL A 1 167 ? -7.636 6.175 4.933 1.00 98.25 167 VAL A N 1
ATOM 1264 C CA . VAL A 1 167 ? -8.982 5.930 4.412 1.00 98.25 167 VAL A CA 1
ATOM 1265 C C . VAL A 1 167 ? -9.182 4.433 4.193 1.00 98.25 167 VAL A C 1
ATOM 1267 O O . VAL A 1 167 ? -8.377 3.786 3.524 1.00 98.25 167 VAL A O 1
ATOM 1270 N N . LEU A 1 168 ? -10.275 3.892 4.731 1.00 98.31 168 LEU A N 1
ATOM 1271 C CA . LEU A 1 168 ? -10.759 2.542 4.438 1.00 98.31 168 LEU A CA 1
ATOM 1272 C C . LEU A 1 168 ? -12.147 2.634 3.818 1.00 98.31 168 LEU A C 1
ATOM 1274 O O . LEU A 1 168 ? -13.005 3.326 4.354 1.00 98.31 168 LEU A O 1
ATOM 1278 N N . GLU A 1 169 ? -12.403 1.902 2.743 1.00 98.19 169 GLU A N 1
ATOM 1279 C CA . GLU A 1 169 ? -13.746 1.748 2.174 1.00 98.19 169 GLU A CA 1
ATOM 1280 C C . GLU A 1 169 ? -14.041 0.262 2.008 1.00 98.19 169 GLU A C 1
ATOM 1282 O O . GLU A 1 169 ? -13.324 -0.438 1.293 1.00 98.19 169 GLU A O 1
ATOM 1287 N N . LEU A 1 170 ? -15.069 -0.233 2.694 1.00 97.94 170 LEU A N 1
ATOM 1288 C CA . LEU A 1 170 ? -15.459 -1.636 2.657 1.00 97.94 170 LEU A CA 1
ATOM 1289 C C . LEU A 1 170 ? -16.760 -1.811 1.868 1.00 97.94 170 LEU A C 1
ATOM 1291 O O . LEU A 1 170 ? -17.829 -1.376 2.292 1.00 97.94 170 LEU A O 1
ATOM 1295 N N . GLU A 1 171 ? -16.670 -2.516 0.745 1.00 97.25 171 GLU A N 1
ATOM 1296 C CA . GLU A 1 171 ? -17.791 -2.884 -0.119 1.00 97.25 171 GLU A CA 1
ATOM 1297 C C . GLU A 1 171 ? -17.932 -4.414 -0.131 1.00 97.25 171 GLU A C 1
ATOM 1299 O O . GLU A 1 171 ? -17.284 -5.133 -0.897 1.00 97.25 171 GLU A O 1
ATOM 1304 N N . GLY A 1 172 ? -18.763 -4.935 0.776 1.00 96.00 172 GLY A N 1
ATOM 1305 C CA . GLY A 1 172 ? -18.855 -6.374 1.020 1.00 96.00 172 GLY A CA 1
ATOM 1306 C C . GLY A 1 172 ? -17.534 -6.916 1.564 1.00 96.00 172 GLY A C 1
ATOM 1307 O O . GLY A 1 172 ? -17.129 -6.576 2.671 1.00 96.00 172 GLY A O 1
ATOM 1308 N N . GLU A 1 173 ? -16.857 -7.745 0.773 1.00 97.12 173 GLU A N 1
ATOM 1309 C CA . GLU A 1 173 ? -15.561 -8.334 1.130 1.00 97.12 173 GLU A CA 1
ATOM 1310 C C . GLU A 1 173 ? -14.373 -7.609 0.466 1.00 97.12 173 GLU A C 1
ATOM 1312 O O . GLU A 1 173 ? -13.222 -8.002 0.658 1.00 97.12 173 GLU A O 1
ATOM 1317 N N . ARG A 1 174 ? -14.630 -6.568 -0.336 1.00 98.06 174 ARG A N 1
ATOM 1318 C CA . ARG A 1 174 ? -13.592 -5.736 -0.959 1.00 98.06 174 ARG A CA 1
ATOM 1319 C C . ARG A 1 174 ? -13.275 -4.551 -0.057 1.00 98.06 174 ARG A C 1
ATOM 1321 O O . ARG A 1 174 ? -14.169 -3.790 0.296 1.00 98.06 174 ARG A O 1
ATOM 1328 N N . LEU A 1 175 ? -12.002 -4.379 0.275 1.00 98.44 175 LEU A N 1
ATOM 1329 C CA . LEU A 1 175 ? -11.481 -3.245 1.025 1.00 98.44 175 LEU A CA 1
ATOM 1330 C C . LEU A 1 175 ? -10.618 -2.384 0.100 1.00 98.44 175 LEU A C 1
ATOM 1332 O O . LEU A 1 175 ? -9.675 -2.885 -0.506 1.00 98.44 175 LEU A O 1
ATOM 1336 N N . LYS A 1 176 ? -10.909 -1.089 0.017 1.00 98.38 176 LYS A N 1
ATOM 1337 C CA . LYS A 1 176 ? -9.993 -0.088 -0.533 1.00 98.38 176 LYS A CA 1
ATOM 1338 C C . LYS A 1 176 ? -9.275 0.576 0.631 1.00 98.38 176 LYS A C 1
ATOM 1340 O O . LYS A 1 176 ? -9.922 1.042 1.567 1.00 98.38 176 LYS A O 1
ATOM 1345 N N . PHE A 1 177 ? -7.955 0.607 0.574 1.00 98.06 177 PHE A N 1
ATOM 1346 C CA . PHE A 1 177 ? -7.093 1.186 1.594 1.00 98.06 177 PHE A CA 1
ATOM 1347 C C . PHE A 1 177 ? -6.234 2.284 0.976 1.00 98.06 177 PHE A C 1
ATOM 1349 O O . PHE A 1 177 ? -5.580 2.059 -0.039 1.00 98.06 177 PHE A O 1
ATOM 1356 N N . GLY A 1 178 ? -6.257 3.471 1.571 1.00 97.00 178 GLY A N 1
ATOM 1357 C CA . GLY A 1 178 ? -5.457 4.609 1.138 1.00 97.00 178 GLY A CA 1
ATOM 1358 C C . GLY A 1 178 ? -4.727 5.244 2.314 1.00 97.00 178 GLY A C 1
ATOM 1359 O O . GLY A 1 178 ? -5.302 5.392 3.395 1.00 97.00 178 GLY A O 1
ATOM 1360 N N . VAL A 1 179 ? -3.477 5.636 2.073 1.00 96.06 179 VAL A N 1
ATOM 1361 C CA . VAL A 1 179 ? -2.636 6.406 2.998 1.00 96.06 179 VAL A CA 1
ATOM 1362 C C . VAL A 1 179 ? -2.245 7.711 2.318 1.00 96.06 179 VAL A C 1
ATOM 1364 O O . VAL A 1 179 ? -2.041 7.749 1.102 1.00 96.06 179 VAL A O 1
ATOM 1367 N N . SER A 1 180 ? -2.176 8.790 3.088 1.00 95.81 180 SER A N 1
ATOM 1368 C CA . SER A 1 180 ? -1.850 10.119 2.579 1.00 95.81 180 SER A CA 1
ATOM 1369 C C . SER A 1 180 ? -1.220 10.996 3.655 1.00 95.81 180 SER A C 1
ATOM 1371 O O . SER A 1 180 ? -1.181 10.640 4.834 1.00 95.81 180 SER A O 1
ATOM 1373 N N . GLU A 1 181 ? -0.784 12.194 3.273 1.00 94.38 181 GLU A N 1
ATOM 1374 C CA . GLU A 1 181 ? -0.500 13.238 4.256 1.00 94.38 181 GLU A CA 1
ATOM 1375 C C . GLU A 1 181 ? -1.785 13.605 5.016 1.00 94.38 181 GLU A C 1
ATOM 1377 O O . GLU A 1 181 ? -2.896 13.575 4.465 1.00 94.38 181 GLU A O 1
ATOM 1382 N N . VAL A 1 182 ? -1.648 13.974 6.290 1.00 93.94 182 VAL A N 1
ATOM 1383 C CA . VAL A 1 182 ? -2.787 14.346 7.137 1.00 93.94 182 VAL A CA 1
ATOM 1384 C C . VAL A 1 182 ? -3.569 15.503 6.507 1.00 93.94 182 VAL A C 1
ATOM 1386 O O . VAL A 1 182 ? -3.027 16.571 6.234 1.00 93.94 182 VAL A O 1
ATOM 1389 N N . GLY A 1 183 ? -4.874 15.297 6.310 1.00 89.94 183 GLY A N 1
ATOM 1390 C CA . GLY A 1 183 ? -5.774 16.302 5.733 1.00 89.94 183 GLY A CA 1
ATOM 1391 C C . GLY A 1 183 ? -5.809 16.333 4.203 1.00 89.94 183 GLY A C 1
ATOM 1392 O O . GLY A 1 183 ? -6.491 17.188 3.640 1.00 89.94 183 GLY A O 1
ATOM 1393 N N . THR A 1 184 ? -5.120 15.407 3.535 1.00 93.81 184 THR A N 1
ATOM 1394 C CA . THR A 1 184 ? -5.194 15.213 2.080 1.00 93.81 184 THR A CA 1
ATOM 1395 C C . THR A 1 184 ? -5.952 13.933 1.731 1.00 93.81 184 THR A C 1
ATOM 1397 O O . THR A 1 184 ? -6.197 13.094 2.599 1.00 93.81 184 THR A O 1
ATOM 1400 N N . GLU A 1 185 ? -6.356 13.793 0.468 1.00 92.81 185 GLU A N 1
ATOM 1401 C CA . GLU A 1 185 ? -6.913 12.537 -0.037 1.00 92.81 185 GLU A CA 1
ATOM 1402 C C . GLU A 1 185 ? -5.793 11.602 -0.520 1.00 92.81 185 GLU A C 1
ATOM 1404 O O . GLU A 1 185 ? -4.799 12.079 -1.077 1.00 92.81 185 GLU A O 1
ATOM 1409 N N . PRO A 1 186 ? -5.948 10.276 -0.363 1.00 92.81 186 PRO A N 1
ATOM 1410 C CA . PRO A 1 186 ? -5.042 9.311 -0.969 1.00 92.81 186 PRO A CA 1
ATOM 1411 C C . PRO A 1 186 ? -4.979 9.484 -2.485 1.00 92.81 186 PRO A C 1
ATOM 1413 O O . PRO A 1 186 ? -6.004 9.543 -3.163 1.00 92.81 186 PRO A O 1
ATOM 1416 N N . HIS A 1 187 ? -3.760 9.521 -3.020 1.00 87.62 187 HIS A N 1
ATOM 1417 C CA . HIS A 1 187 ? -3.539 9.574 -4.465 1.00 87.62 187 HIS A CA 1
ATOM 1418 C C . HIS A 1 187 ? -4.014 8.303 -5.175 1.00 87.62 187 HIS A C 1
ATOM 1420 O O . HIS A 1 187 ? -4.476 8.363 -6.312 1.00 87.62 187 HIS A O 1
ATOM 1426 N N . GLU A 1 188 ? -3.903 7.160 -4.502 1.00 92.00 188 GLU A N 1
ATOM 1427 C CA . GLU A 1 188 ? -4.315 5.861 -5.008 1.00 92.00 188 GLU A CA 1
ATOM 1428 C C . GLU A 1 188 ? -4.813 4.987 -3.852 1.00 92.00 188 GLU A C 1
ATOM 1430 O O . GLU A 1 188 ? -4.381 5.137 -2.707 1.00 92.00 188 GLU A O 1
ATOM 1435 N N . PHE A 1 189 ? -5.720 4.063 -4.170 1.00 95.69 189 PHE A N 1
ATOM 1436 C CA . PHE A 1 189 ? -6.165 3.027 -3.250 1.00 95.69 189 PHE A CA 1
ATOM 1437 C C . PHE A 1 189 ? -5.527 1.683 -3.591 1.00 95.69 189 PHE A C 1
ATOM 1439 O O . PHE A 1 189 ? -5.553 1.232 -4.737 1.00 95.69 189 PHE A O 1
ATOM 1446 N N . VAL A 1 190 ? -5.043 1.000 -2.560 1.00 97.00 190 VAL A N 1
ATOM 1447 C CA . VAL A 1 190 ? -4.730 -0.425 -2.602 1.00 97.00 190 VAL A CA 1
ATOM 1448 C C . VAL A 1 190 ? -6.029 -1.198 -2.410 1.00 97.00 190 VAL A C 1
ATOM 1450 O O . VAL A 1 190 ? -6.760 -0.982 -1.443 1.00 97.00 190 VAL A O 1
ATOM 1453 N N . VAL A 1 191 ? -6.325 -2.109 -3.332 1.00 98.19 191 VAL A N 1
ATOM 1454 C CA . VAL A 1 191 ? -7.504 -2.969 -3.274 1.00 98.19 191 VAL A CA 1
ATOM 1455 C C . VAL A 1 191 ? -7.139 -4.321 -2.673 1.00 98.19 191 VAL A C 1
ATOM 1457 O O . VAL A 1 191 ? -6.188 -4.997 -3.073 1.00 98.19 191 VAL A O 1
ATOM 1460 N N . LEU A 1 192 ? -7.935 -4.715 -1.690 1.00 98.31 192 LEU A N 1
ATOM 1461 C CA . LEU A 1 192 ? -7.738 -5.860 -0.824 1.00 98.31 192 LEU A CA 1
ATOM 1462 C C . LEU A 1 192 ? -9.022 -6.700 -0.794 1.00 98.31 192 LEU A C 1
ATOM 1464 O O . LEU A 1 192 ? -10.138 -6.183 -0.826 1.00 98.31 192 LEU A O 1
ATOM 1468 N N . GLN A 1 193 ? -8.870 -8.014 -0.720 1.00 98.25 193 GLN A N 1
ATOM 1469 C CA . GLN A 1 193 ? -9.950 -8.982 -0.594 1.00 98.25 193 GLN A CA 1
ATOM 1470 C C . GLN A 1 193 ? -9.913 -9.582 0.803 1.00 98.25 193 GLN A C 1
ATOM 1472 O O . GLN A 1 193 ? -8.923 -10.210 1.174 1.00 98.25 193 GLN A O 1
ATOM 1477 N N . ARG A 1 194 ? -10.992 -9.432 1.568 1.00 98.06 194 ARG A N 1
ATOM 1478 C CA . ARG A 1 194 ? -11.123 -10.095 2.862 1.00 98.06 194 ARG A CA 1
ATOM 1479 C C . ARG A 1 194 ? -11.098 -11.610 2.665 1.00 98.06 194 ARG A C 1
ATOM 1481 O O . ARG A 1 194 ? -11.762 -12.145 1.772 1.00 98.06 194 ARG A O 1
ATOM 1488 N N . LEU A 1 195 ? -10.302 -12.280 3.490 1.00 96.31 195 LEU A N 1
ATOM 1489 C CA . LEU A 1 195 ? -10.219 -13.730 3.554 1.00 96.31 195 LEU A CA 1
ATOM 1490 C C . LEU A 1 195 ? -11.311 -14.279 4.485 1.00 96.31 195 LEU A C 1
ATOM 1492 O O . LEU A 1 195 ? -11.624 -13.647 5.500 1.00 96.31 195 LEU A O 1
ATOM 1496 N N . PRO A 1 196 ? -11.885 -15.454 4.173 1.00 91.44 196 PRO A N 1
ATOM 1497 C CA . PRO A 1 196 ? -12.824 -16.114 5.069 1.00 91.44 196 PRO A CA 1
ATOM 1498 C C . PRO A 1 196 ? -12.156 -16.420 6.417 1.00 91.44 196 PRO A C 1
ATOM 1500 O O . PRO A 1 196 ? -10.970 -16.750 6.471 1.00 91.44 196 PRO A O 1
ATOM 1503 N N . ARG A 1 197 ? -12.933 -16.273 7.494 1.00 77.50 197 ARG A N 1
ATOM 1504 C CA . ARG A 1 197 ? -12.512 -16.580 8.868 1.00 77.50 197 ARG A CA 1
ATOM 1505 C C . ARG A 1 197 ? -12.392 -18.079 9.115 1.00 77.50 197 ARG A C 1
ATOM 1507 O O . ARG A 1 197 ? -13.189 -18.836 8.517 1.00 77.50 197 ARG A O 1
#

Solvent-accessible surface area (backbone atoms only — not comparable to full-atom values): 10886 Å² total; per-residue (Å²): 139,84,85,81,79,77,80,70,63,67,58,60,58,55,53,53,52,52,52,52,50,50,51,51,48,52,52,50,51,59,74,59,61,70,85,64,76,73,89,61,89,65,81,64,94,55,80,29,87,41,88,31,74,94,66,44,43,45,34,42,65,36,67,92,68,22,59,57,66,62,51,49,52,44,53,53,44,52,51,53,41,52,51,32,33,75,76,68,73,54,55,61,68,66,58,53,52,53,39,53,49,54,50,49,55,52,52,52,54,51,43,42,47,27,77,24,32,32,52,59,24,28,38,35,22,21,77,83,58,34,29,38,34,22,29,77,45,75,48,77,54,96,55,30,37,47,34,34,21,44,36,22,64,33,71,92,57,63,87,55,66,47,74,27,16,38,38,39,39,49,61,88,55,38,34,36,40,23,61,29,58,68,93,51,75,45,92,58,52,44,32,29,36,55,53,87,130

Mean predicted aligned error: 10.84 Å

pLDDT: mean 84.2, std 18.17, range [39.47, 98.44]

Secondary structure (DSSP, 8-state):
-PPPPSTTHHHHHHHHHHHHHHHHHHHHHHHTTT-SPPSS-PPPSS------TTT-EEEEE-TTTSSHHHHHHHHHHHHHHHHHHHHHSS--HHHHHHHHHHHHHHHHHHHHTTTEEEETTEEEE-SSS-EEEEEEEEEEETTEEEEEEEEES-TT-TT-EEEEEEEEEEETTEEEEEEESTTS--SSPEEEEEPP-